Protein AF-A0AAW1LFM3-F1 (afdb_monomer_lite)

Foldseek 3Di:
DDDDDDDDDDDDDDDDDDDDDDPPPPPPVPCPDDDADALQQLVLLQFFPVSVVPDDPVNSVLQVVQWAFLADFDRDVPCPVVPPVVDQQAVCCQVPPDDDPDDNSVNLNSCQQPNDPVLVVLQVCLQVVVNDLVSVVVQWDPDWAADDQFPVLVVLVHDLFPDRTFTDGPDVSVFSSLVSLQVSCCVRVVVRPAHFDDGLQFWFKWFWFQFPRGSWTKTKTFTRRQAADDVPQHPDDPGSSNPPDPRHQDQSLQQGIWMWTDFGADPDPRHTRGTIGIITRRLPPPRSCLVRQDDPVCSSSNDGDRVSGHHTSWMWGWGQPDDPDGDTGIGTD

pLDDT: mean 85.78, std 19.84, range [28.72, 98.88]

Secondary structure (DSSP, 8-state):
-----------PPPP----------------PPPPPP-HHHHHHHTS-HHHHTTS-HHHHHHHHHTEEESS----S----HHHHGGG---HHHHH-SS--SS-HHHHHHHHHHS--HHHHHHHHHHHHTTS-THHHHHTB-S--EEPPP-TTTTTTT---SSSSEEB-BSSHHHHHHHHHHHHHHHHHGGGGT-----SSSSS-EEEEEEETTT--EEEEEESS-SPPPBTTTB-----GGGTT-----SGGGGG-EEEEEPPEEPSSSS-EEE--EEEEE---TTSHIIIIIS-GGGTTTTPPPHHHHEEEEEEEEEEE--SSS--EEEEE-

Structure (mmCIF, N/CA/C/O backbone):
data_AF-A0AAW1LFM3-F1
#
_entry.id   AF-A0AAW1LFM3-F1
#
loop_
_atom_site.group_PDB
_atom_site.id
_atom_site.type_symbol
_atom_site.label_atom_id
_atom_site.label_alt_id
_atom_site.label_comp_id
_atom_site.label_asym_id
_atom_site.label_entity_id
_atom_site.label_seq_id
_atom_site.pdbx_PDB_ins_code
_atom_site.Cartn_x
_atom_site.Cartn_y
_atom_site.Cartn_z
_atom_site.occupancy
_atom_site.B_iso_or_equiv
_atom_site.auth_seq_id
_atom_site.auth_comp_id
_atom_site.auth_asym_id
_atom_site.auth_atom_id
_atom_site.pdbx_PDB_model_num
ATOM 1 N N . MET A 1 1 ? -40.747 -109.350 -15.436 1.00 36.19 1 MET A N 1
ATOM 2 C CA . MET A 1 1 ? -39.644 -110.282 -15.111 1.00 36.19 1 MET A CA 1
ATOM 3 C C . MET A 1 1 ? -38.339 -109.503 -15.189 1.00 36.19 1 MET A C 1
ATOM 5 O O . MET A 1 1 ? -38.129 -108.899 -16.223 1.00 36.19 1 MET A O 1
ATOM 9 N N . ARG A 1 2 ? -37.552 -109.502 -14.098 1.00 30.31 2 ARG A N 1
ATOM 10 C CA . ARG A 1 2 ? -36.075 -109.387 -14.029 1.00 30.31 2 ARG A CA 1
ATOM 11 C C . ARG A 1 2 ? -35.372 -108.307 -14.891 1.00 30.31 2 ARG A C 1
ATOM 13 O O . ARG A 1 2 ? -35.392 -108.400 -16.104 1.00 30.31 2 ARG A O 1
ATOM 20 N N . THR A 1 3 ? -34.808 -107.262 -14.254 1.00 28.72 3 THR A N 1
ATOM 21 C CA . THR A 1 3 ? -33.341 -107.030 -14.037 1.00 28.72 3 THR A CA 1
ATOM 22 C C . THR A 1 3 ? -32.551 -106.791 -15.341 1.00 28.72 3 THR A C 1
ATOM 24 O O . THR A 1 3 ? -32.727 -107.549 -16.274 1.00 28.72 3 THR A O 1
ATOM 27 N N . ASN A 1 4 ? -31.588 -105.884 -15.510 1.00 31.38 4 ASN A N 1
ATOM 28 C CA . ASN A 1 4 ? -30.721 -105.156 -14.591 1.00 31.38 4 ASN A CA 1
ATOM 29 C C . ASN A 1 4 ? -29.798 -104.222 -15.419 1.00 31.38 4 ASN A C 1
ATOM 31 O O . ASN A 1 4 ? -29.463 -104.552 -16.549 1.00 31.38 4 ASN A O 1
ATOM 35 N N . PHE A 1 5 ? -29.312 -103.167 -14.760 1.00 30.30 5 PHE A N 1
ATOM 36 C CA . PHE A 1 5 ? -27.953 -102.599 -14.789 1.00 30.30 5 PHE A CA 1
ATOM 37 C C . PHE A 1 5 ? -27.303 -101.816 -15.964 1.00 30.30 5 PHE A C 1
ATOM 39 O O . PHE A 1 5 ? -27.130 -102.283 -17.080 1.00 30.30 5 PHE A O 1
ATOM 46 N N . MET A 1 6 ? -26.735 -100.689 -15.493 1.00 29.89 6 MET A N 1
ATOM 47 C CA . MET A 1 6 ? -25.484 -99.960 -15.804 1.00 29.89 6 MET A CA 1
ATOM 48 C C . MET A 1 6 ? -25.406 -98.935 -16.960 1.00 29.89 6 MET A C 1
ATOM 50 O O . MET A 1 6 ? -25.255 -99.249 -18.133 1.00 29.89 6 MET A O 1
ATOM 54 N N . HIS A 1 7 ? -25.414 -97.670 -16.510 1.00 29.91 7 HIS A N 1
ATOM 55 C CA . HIS A 1 7 ? -24.870 -96.412 -17.054 1.00 29.91 7 HIS A CA 1
ATOM 56 C C . HIS A 1 7 ? -23.380 -96.476 -17.496 1.00 29.91 7 HIS A C 1
ATOM 58 O O . HIS A 1 7 ? -22.686 -97.414 -17.113 1.00 29.91 7 HIS A O 1
ATOM 64 N N . PRO A 1 8 ? -22.785 -95.373 -18.008 1.00 43.88 8 PRO A N 1
ATOM 65 C CA . PRO A 1 8 ? -23.200 -94.509 -19.121 1.00 43.88 8 PRO A CA 1
ATOM 66 C C . PRO A 1 8 ? -21.996 -94.188 -20.048 1.00 43.88 8 PRO A C 1
ATOM 68 O O . PRO A 1 8 ? -20.843 -94.402 -19.686 1.00 43.88 8 PRO A O 1
ATOM 71 N N . LEU A 1 9 ? -22.231 -93.575 -21.210 1.00 30.31 9 LEU A N 1
ATOM 72 C CA . LEU A 1 9 ? -21.172 -92.897 -21.967 1.00 30.31 9 LEU A CA 1
ATOM 73 C C . LEU A 1 9 ? -21.667 -91.552 -22.504 1.00 30.31 9 LEU A C 1
ATOM 75 O O . LEU A 1 9 ? -22.832 -91.346 -22.827 1.00 30.31 9 LEU A O 1
ATOM 79 N N . THR A 1 10 ? -20.716 -90.637 -22.477 1.00 32.88 10 THR A N 1
ATOM 80 C CA . THR A 1 10 ? -20.748 -89.180 -22.516 1.00 32.88 10 THR A CA 1
ATOM 81 C C . THR A 1 10 ? -21.016 -88.584 -23.895 1.00 32.88 10 THR A C 1
ATOM 83 O O . THR A 1 10 ? -20.467 -89.069 -24.878 1.00 32.88 10 THR A O 1
ATOM 86 N N . SER A 1 11 ? -21.683 -87.427 -23.952 1.00 32.94 11 SER A N 1
ATOM 87 C CA . SER A 1 11 ? -21.315 -86.357 -24.892 1.00 32.94 11 SER A CA 1
ATOM 88 C C . SER A 1 11 ? -21.893 -85.014 -24.438 1.00 32.94 11 SER A C 1
ATOM 90 O O . SER A 1 11 ? -23.090 -84.884 -24.196 1.00 32.94 11 SER A O 1
ATOM 92 N N . SER A 1 12 ? -21.003 -84.035 -24.282 1.00 34.09 12 SER A N 1
ATOM 93 C CA . SER A 1 12 ? -21.262 -82.657 -23.861 1.00 34.09 12 SER A CA 1
ATOM 94 C C . SER A 1 12 ? -21.462 -81.777 -25.098 1.00 34.09 12 SER A C 1
ATOM 96 O O . SER A 1 12 ? -20.570 -81.685 -25.944 1.00 34.09 12 SER A O 1
ATOM 98 N N . LEU A 1 13 ? -22.628 -81.130 -25.203 1.00 38.50 13 LEU A N 1
ATOM 99 C CA . LEU A 1 13 ? -22.920 -80.116 -26.218 1.00 38.50 13 LEU A CA 1
ATOM 100 C C . LEU A 1 13 ? -22.548 -78.731 -25.665 1.00 38.50 13 LEU A C 1
ATOM 102 O O . LEU A 1 13 ? -23.086 -78.283 -24.654 1.00 38.50 13 LEU A O 1
ATOM 106 N N . LYS A 1 14 ? -21.606 -78.061 -26.334 1.00 32.38 14 LYS A N 1
ATOM 107 C CA . LYS A 1 14 ? -21.089 -76.733 -25.981 1.00 32.38 14 LYS A CA 1
ATOM 108 C C . LYS A 1 14 ? -22.102 -75.643 -26.346 1.00 32.38 14 LYS A C 1
ATOM 110 O O . LYS A 1 14 ? -22.473 -75.517 -27.508 1.00 32.38 14 LYS A O 1
ATOM 115 N N . PHE A 1 15 ? -22.481 -74.822 -25.369 1.00 35.09 15 PHE A N 1
ATOM 116 C CA . PHE A 1 15 ? -23.220 -73.575 -25.569 1.00 35.09 15 PHE A CA 1
ATOM 117 C C . PHE A 1 15 ? -22.203 -72.425 -25.634 1.00 35.09 15 PHE A C 1
ATOM 119 O O . PHE A 1 15 ? -21.450 -72.212 -24.684 1.00 35.09 15 PHE A O 1
ATOM 126 N N . ALA A 1 16 ? -22.117 -71.728 -26.767 1.00 34.84 16 ALA A N 1
ATOM 127 C CA . ALA A 1 16 ? -21.228 -70.581 -26.934 1.00 34.84 16 ALA A CA 1
ATOM 128 C C . ALA A 1 16 ? -21.907 -69.322 -26.374 1.00 34.84 16 ALA A C 1
ATOM 130 O O . ALA A 1 16 ? -22.895 -68.845 -26.926 1.00 34.84 16 ALA A O 1
ATOM 131 N N . LEU A 1 17 ? -21.377 -68.798 -25.267 1.00 36.62 17 LEU A N 1
ATOM 132 C CA . LEU A 1 17 ? -21.773 -67.516 -24.692 1.00 36.62 17 LEU A CA 1
ATOM 133 C C . LEU A 1 17 ? -20.814 -66.439 -25.223 1.00 36.62 17 LEU A C 1
ATOM 135 O O . LEU A 1 17 ? -19.618 -66.473 -24.934 1.00 36.62 17 LEU A O 1
ATOM 139 N N . PHE A 1 18 ? -21.322 -65.500 -26.019 1.00 34.16 18 PHE A N 1
ATOM 140 C CA . PHE A 1 18 ? -20.554 -64.342 -26.472 1.00 34.16 18 PHE A CA 1
ATOM 141 C C . PHE A 1 18 ? -20.411 -63.341 -25.315 1.00 34.16 18 PHE A C 1
ATOM 143 O O . PHE A 1 18 ? -21.335 -62.593 -25.011 1.00 34.16 18 PHE A O 1
ATOM 150 N N . LEU A 1 19 ? -19.248 -63.342 -24.659 1.00 35.91 19 LEU A N 1
ATOM 151 C CA . LEU A 1 19 ? -18.828 -62.306 -23.714 1.00 35.91 19 LEU A CA 1
ATOM 152 C C . LEU A 1 19 ? -18.170 -61.163 -24.494 1.00 35.91 19 LEU A C 1
ATOM 154 O O . LEU A 1 19 ? -17.009 -61.242 -24.891 1.00 35.91 19 LEU A O 1
ATOM 158 N N . SER A 1 20 ? -18.925 -60.095 -24.726 1.00 34.59 20 SER A N 1
ATOM 159 C CA . SER A 1 20 ? -18.396 -58.811 -25.177 1.00 34.59 20 SER A CA 1
ATOM 160 C C . SER A 1 20 ? -17.632 -58.146 -24.027 1.00 34.59 20 SER A C 1
ATOM 162 O O . SER A 1 20 ? -18.238 -57.605 -23.104 1.00 34.59 20 SER A O 1
ATOM 164 N N . PHE A 1 21 ? -16.301 -58.200 -24.072 1.00 34.59 21 PHE A N 1
ATOM 165 C CA . PHE A 1 21 ? -15.435 -57.426 -23.184 1.00 34.59 21 PHE A CA 1
ATOM 166 C C . PHE A 1 21 ? -15.310 -55.997 -23.719 1.00 34.59 21 PHE A C 1
ATOM 168 O O . PHE A 1 21 ? -14.549 -55.729 -24.648 1.00 34.59 21 PHE A O 1
ATOM 175 N N . SER A 1 22 ? -16.057 -55.070 -23.125 1.00 37.16 22 SER A N 1
ATOM 176 C CA . SER A 1 22 ? -15.786 -53.642 -23.271 1.00 37.16 22 SER A CA 1
ATOM 177 C C . SER A 1 22 ? -14.499 -53.321 -22.515 1.00 37.16 22 SER A C 1
ATOM 179 O O . SER A 1 22 ? -14.476 -53.335 -21.286 1.00 37.16 22 SER A O 1
ATOM 181 N N . PHE A 1 23 ? -13.419 -53.031 -23.239 1.00 35.84 23 PHE A N 1
ATOM 182 C CA . PHE A 1 23 ? -12.233 -52.410 -22.659 1.00 35.84 23 PHE A CA 1
ATOM 183 C C . PHE A 1 23 ? -12.581 -50.968 -22.281 1.00 35.84 23 PHE A C 1
ATOM 185 O O . PHE A 1 23 ? -12.404 -50.042 -23.068 1.00 35.84 23 PHE A O 1
ATOM 192 N N . THR A 1 24 ? -13.091 -50.756 -21.069 1.00 38.12 24 THR A N 1
ATOM 193 C CA . THR A 1 24 ? -13.049 -49.431 -20.456 1.00 38.12 24 THR A CA 1
ATOM 194 C C . THR A 1 24 ? -11.599 -49.157 -20.098 1.00 38.12 24 THR A C 1
ATOM 196 O O . THR A 1 24 ? -11.101 -49.607 -19.066 1.00 38.12 24 THR A O 1
ATOM 199 N N . THR A 1 25 ? -10.896 -48.438 -20.967 1.00 38.22 25 THR A N 1
ATOM 200 C CA . THR A 1 25 ? -9.666 -47.750 -20.593 1.00 38.22 25 THR A CA 1
ATOM 201 C C . THR A 1 25 ? -10.026 -46.756 -19.496 1.00 38.22 25 THR A C 1
ATOM 203 O O . THR A 1 25 ? -10.488 -45.649 -19.774 1.00 38.22 25 THR A O 1
ATOM 206 N N . THR A 1 26 ? -9.850 -47.146 -18.236 1.00 40.38 26 THR A N 1
ATOM 207 C CA . THR A 1 26 ? -9.757 -46.202 -17.128 1.00 40.38 26 THR A CA 1
ATOM 208 C C . THR A 1 26 ? -8.494 -45.388 -17.362 1.00 40.38 26 THR A C 1
ATOM 210 O O . THR A 1 26 ? -7.409 -45.739 -16.900 1.00 40.38 26 THR A O 1
ATOM 213 N N . SER A 1 27 ? -8.620 -44.315 -18.141 1.00 41.28 27 SER A N 1
ATOM 214 C CA . SER A 1 27 ? -7.667 -43.223 -18.092 1.00 41.28 27 SER A CA 1
ATOM 215 C C . SER A 1 27 ? -7.800 -42.642 -16.694 1.00 41.28 27 SER A C 1
ATOM 217 O O . SER A 1 27 ? -8.661 -41.803 -16.440 1.00 41.28 27 SER A O 1
ATOM 219 N N . ALA A 1 28 ? -6.977 -43.129 -15.766 1.00 45.84 28 ALA A N 1
ATOM 220 C CA . ALA A 1 28 ? -6.631 -42.368 -14.585 1.00 45.84 28 ALA A CA 1
ATOM 221 C C . ALA A 1 28 ? -5.966 -41.094 -15.110 1.00 45.84 28 ALA A C 1
ATOM 223 O O . ALA A 1 28 ? -4.757 -41.058 -15.343 1.00 45.84 28 ALA A O 1
ATOM 224 N N . ALA A 1 29 ? -6.782 -40.078 -15.401 1.00 49.31 29 ALA A N 1
ATOM 225 C CA . ALA A 1 29 ? -6.301 -38.735 -15.607 1.00 49.31 29 ALA A CA 1
ATOM 226 C C . ALA A 1 29 ? -5.549 -38.411 -14.323 1.00 49.31 29 ALA A C 1
ATOM 228 O O . AL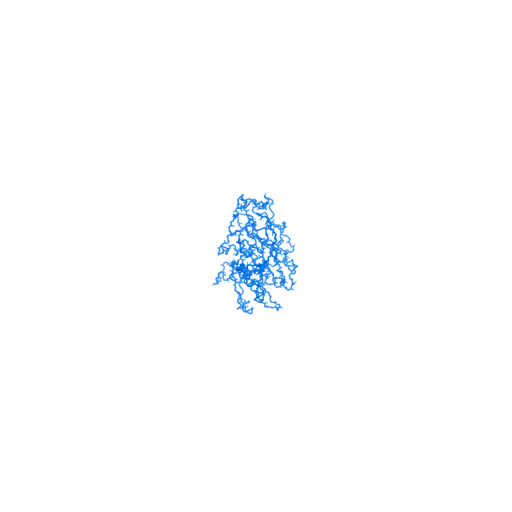A A 1 29 ? -6.144 -38.234 -13.262 1.00 49.31 29 ALA A O 1
ATOM 229 N N . ARG A 1 30 ? -4.218 -38.449 -14.394 1.00 46.78 30 ARG A N 1
ATOM 230 C CA . ARG A 1 30 ? -3.376 -37.866 -13.363 1.00 46.78 30 ARG A CA 1
ATOM 231 C C . ARG A 1 30 ? -3.810 -36.409 -13.322 1.00 46.78 30 ARG A C 1
ATOM 233 O O . ARG A 1 30 ? -3.464 -35.652 -14.225 1.00 46.78 30 ARG A O 1
ATOM 240 N N . HIS A 1 31 ? -4.648 -36.056 -12.350 1.00 56.97 31 HIS A N 1
ATOM 241 C CA . HIS A 1 31 ? -4.975 -34.675 -12.051 1.00 56.97 31 HIS A CA 1
ATOM 242 C C . HIS A 1 31 ? -3.659 -34.026 -11.637 1.00 56.97 31 HIS A C 1
ATOM 244 O O . HIS A 1 31 ? -3.248 -34.113 -10.483 1.00 56.97 31 HIS A O 1
ATOM 250 N N . LEU A 1 32 ? -2.937 -33.473 -12.612 1.00 60.31 32 LEU A N 1
ATOM 251 C CA . LEU A 1 32 ? -1.828 -32.589 -12.317 1.00 60.31 32 LEU A CA 1
ATOM 252 C C . LEU A 1 32 ? -2.425 -31.444 -11.491 1.00 60.31 32 LEU A C 1
ATOM 254 O O . LEU A 1 32 ? -3.451 -30.894 -11.907 1.00 60.31 32 LEU A O 1
ATOM 258 N N . PRO A 1 33 ? -1.852 -31.133 -10.318 1.00 73.06 33 PRO A N 1
ATOM 259 C CA . PRO A 1 33 ? -2.348 -30.035 -9.507 1.00 73.06 33 PRO A CA 1
ATOM 260 C C . PRO A 1 33 ? -2.333 -28.765 -10.360 1.00 73.06 33 PRO A C 1
ATOM 262 O O . PRO A 1 33 ? -1.380 -28.531 -11.111 1.00 73.06 33 PRO A O 1
ATOM 265 N N . LEU A 1 34 ? -3.413 -27.978 -10.295 1.00 79.25 34 LEU A N 1
ATOM 266 C CA . LEU A 1 34 ? -3.417 -26.679 -10.957 1.00 79.25 34 LEU A CA 1
ATOM 267 C C . LEU A 1 34 ? -2.248 -25.851 -10.402 1.00 79.25 34 LEU A C 1
ATOM 269 O O . LEU A 1 34 ? -2.037 -25.862 -9.187 1.00 79.25 34 LEU A O 1
ATOM 273 N N . PRO A 1 35 ? -1.486 -25.154 -11.262 1.00 87.38 35 PRO A N 1
ATOM 274 C CA . PRO A 1 35 ? -0.441 -24.257 -10.797 1.00 87.38 35 PRO A CA 1
ATOM 275 C C . PRO A 1 35 ? -1.044 -23.203 -9.861 1.00 87.38 35 PRO A C 1
ATOM 277 O O . PRO A 1 35 ? -2.021 -22.546 -10.225 1.00 87.38 35 PRO A O 1
ATOM 280 N N . LYS A 1 36 ? -0.478 -23.080 -8.659 1.00 93.62 36 LYS A N 1
ATOM 281 C CA . LYS A 1 36 ? -0.885 -22.099 -7.650 1.00 93.62 36 LYS A CA 1
ATOM 282 C C . LYS A 1 36 ? -0.070 -20.824 -7.849 1.00 93.62 36 LYS A C 1
ATOM 284 O O . LYS A 1 36 ? 1.149 -20.918 -7.982 1.00 93.62 36 LYS A O 1
ATOM 289 N N . ALA A 1 37 ? -0.721 -19.664 -7.869 1.00 96.56 37 ALA A N 1
ATOM 290 C CA . ALA A 1 37 ? -0.010 -18.390 -7.902 1.00 96.56 37 ALA A CA 1
ATOM 291 C C . ALA A 1 37 ? 0.731 -18.122 -6.587 1.00 96.56 37 ALA A C 1
ATOM 293 O O . ALA A 1 37 ? 0.295 -18.528 -5.509 1.00 96.56 37 ALA A O 1
ATOM 294 N N . THR A 1 38 ? 1.821 -17.372 -6.685 1.00 96.31 38 THR A N 1
ATOM 295 C CA . THR A 1 38 ? 2.540 -16.788 -5.551 1.00 96.31 38 THR A CA 1
ATOM 296 C C . THR A 1 38 ? 2.598 -15.266 -5.676 1.00 96.31 38 THR A C 1
ATOM 298 O O . THR A 1 38 ? 2.386 -14.695 -6.750 1.00 96.31 38 THR A O 1
ATOM 301 N N . THR A 1 39 ? 2.931 -14.579 -4.585 1.00 96.25 39 THR A N 1
ATOM 302 C CA . THR A 1 39 ? 3.249 -13.143 -4.620 1.00 96.25 39 THR A CA 1
ATOM 303 C C . THR A 1 39 ? 4.458 -12.853 -5.513 1.00 96.25 39 THR A C 1
ATOM 305 O O . THR A 1 39 ? 4.485 -11.828 -6.188 1.00 96.25 39 THR A O 1
ATOM 308 N N . VAL A 1 40 ? 5.422 -13.776 -5.613 1.00 95.56 40 VAL A N 1
ATOM 309 C CA . VAL A 1 40 ? 6.568 -13.666 -6.533 1.00 95.56 40 VAL A CA 1
ATOM 310 C C . VAL A 1 40 ? 6.114 -13.670 -7.995 1.00 95.56 40 VAL A C 1
ATOM 312 O O . VAL A 1 40 ? 6.629 -12.877 -8.789 1.00 95.56 40 VAL A O 1
ATOM 315 N N . ASP A 1 41 ? 5.122 -14.491 -8.357 1.00 96.44 41 ASP A N 1
ATOM 316 C CA . ASP A 1 41 ? 4.524 -14.474 -9.700 1.00 96.44 41 ASP A CA 1
ATOM 317 C C . ASP A 1 41 ? 3.840 -13.130 -9.978 1.00 96.44 41 ASP A C 1
ATOM 319 O O . ASP A 1 41 ? 4.059 -12.533 -11.033 1.00 96.44 41 ASP A O 1
ATOM 323 N N . LEU A 1 42 ? 3.063 -12.614 -9.017 1.00 97.19 42 LEU A N 1
ATOM 324 C CA . LEU A 1 42 ? 2.412 -11.302 -9.114 1.00 97.19 42 LEU A CA 1
ATOM 325 C C . LEU A 1 42 ? 3.436 -10.173 -9.326 1.00 97.19 42 LEU A C 1
ATOM 327 O O . LEU A 1 42 ? 3.287 -9.363 -10.243 1.00 97.19 42 LEU A O 1
ATOM 331 N N . LEU A 1 43 ? 4.507 -10.141 -8.531 1.00 96.25 43 LEU A N 1
ATOM 332 C CA . LEU A 1 43 ? 5.569 -9.140 -8.657 1.00 96.25 43 LEU A CA 1
ATOM 333 C C . LEU A 1 43 ? 6.349 -9.283 -9.972 1.00 96.25 43 LEU A C 1
ATOM 335 O O . LEU A 1 43 ? 6.680 -8.283 -10.611 1.00 96.25 43 LEU A O 1
ATOM 339 N N . SER A 1 44 ? 6.596 -10.515 -10.420 1.00 94.69 44 SER A N 1
ATOM 340 C CA . SER A 1 44 ? 7.265 -10.804 -11.696 1.00 94.69 44 SER A CA 1
ATOM 341 C C . SER A 1 44 ? 6.412 -10.419 -12.909 1.00 94.69 44 SER A C 1
ATOM 343 O O . SER A 1 44 ? 6.955 -10.022 -13.943 1.00 94.69 44 SER A O 1
ATOM 345 N N . LEU A 1 45 ? 5.082 -10.487 -12.790 1.00 94.88 45 LEU A N 1
ATOM 346 C CA . LEU A 1 45 ? 4.124 -10.057 -13.814 1.00 94.88 45 LEU A CA 1
ATOM 347 C C . LEU A 1 45 ? 4.110 -8.528 -14.002 1.00 94.88 45 LEU A C 1
ATOM 349 O O . LEU A 1 45 ? 3.782 -8.035 -15.088 1.00 94.88 45 LEU A O 1
ATOM 353 N N . LEU A 1 46 ? 4.458 -7.794 -12.943 1.00 94.44 46 LEU A N 1
ATOM 354 C CA . LEU A 1 46 ? 4.571 -6.332 -12.887 1.00 94.44 46 LEU A CA 1
ATOM 355 C C . LEU A 1 46 ? 6.027 -5.843 -13.021 1.00 94.44 46 LEU A C 1
ATOM 357 O O . LEU A 1 46 ? 6.321 -4.658 -12.839 1.00 94.44 46 LEU A O 1
ATOM 361 N N . GLY A 1 47 ? 6.950 -6.763 -13.294 1.00 89.69 47 GLY A N 1
ATOM 362 C CA . GLY A 1 47 ? 8.371 -6.506 -13.484 1.00 89.69 47 GLY A CA 1
ATOM 363 C C . GLY A 1 47 ? 8.794 -6.531 -14.957 1.00 89.69 47 GLY A C 1
ATOM 364 O O . GLY A 1 47 ? 7.958 -6.423 -15.858 1.00 89.69 47 GLY A O 1
ATOM 365 N N . PRO A 1 48 ? 10.104 -6.674 -15.212 1.00 84.88 48 PRO A N 1
ATOM 366 C CA . PRO A 1 48 ? 10.641 -6.779 -16.563 1.00 84.88 48 PRO A CA 1
ATOM 367 C C . PRO A 1 48 ? 10.177 -8.059 -17.284 1.00 84.88 48 PRO A C 1
ATOM 369 O O . PRO A 1 48 ? 9.825 -9.071 -16.667 1.00 84.88 48 PRO A O 1
ATOM 372 N N . THR A 1 49 ? 10.178 -8.018 -18.618 1.00 81.75 49 THR A N 1
ATOM 373 C CA . THR A 1 49 ? 9.588 -9.061 -19.478 1.00 81.75 49 THR A CA 1
ATOM 374 C C . THR A 1 49 ? 10.260 -10.429 -19.354 1.00 81.75 49 THR A C 1
ATOM 376 O O . THR A 1 49 ? 9.586 -11.456 -19.473 1.00 81.75 49 THR A O 1
ATOM 379 N N . ASP A 1 50 ? 11.562 -10.470 -19.072 1.00 81.06 50 ASP A N 1
ATOM 380 C CA . ASP A 1 50 ? 12.324 -11.704 -18.860 1.00 81.06 50 ASP A CA 1
ATOM 381 C C . ASP A 1 50 ? 11.806 -12.497 -17.648 1.00 81.06 50 ASP A C 1
ATOM 383 O O . ASP A 1 50 ? 11.718 -13.725 -17.703 1.00 81.06 50 ASP A O 1
ATOM 387 N N . ARG A 1 51 ? 11.382 -11.812 -16.581 1.00 80.75 51 ARG A N 1
ATOM 388 C CA . ARG A 1 51 ? 10.777 -12.442 -15.399 1.00 80.75 51 ARG A CA 1
ATOM 389 C C . ARG A 1 51 ? 9.351 -12.897 -15.662 1.00 80.75 51 ARG A C 1
ATOM 391 O O . ARG A 1 51 ? 9.012 -14.026 -15.320 1.00 80.75 51 ARG A O 1
ATOM 398 N N . THR A 1 52 ? 8.543 -12.078 -16.336 1.00 81.94 52 THR A N 1
ATOM 399 C CA . THR A 1 52 ? 7.171 -12.460 -16.710 1.00 81.94 52 THR A CA 1
ATOM 400 C C . THR A 1 52 ? 7.142 -13.741 -17.553 1.00 81.94 52 THR A C 1
ATOM 402 O O . THR A 1 52 ? 6.253 -14.570 -17.380 1.00 81.94 52 THR A O 1
ATOM 405 N N . SER A 1 53 ? 8.134 -13.946 -18.429 1.00 82.81 53 SER A N 1
ATOM 406 C CA . SER A 1 53 ? 8.220 -15.137 -19.290 1.00 82.81 53 SER A CA 1
ATOM 407 C C . SER A 1 53 ? 8.381 -16.470 -18.541 1.00 82.81 53 SER A C 1
ATOM 409 O O . SER A 1 53 ? 8.172 -17.528 -19.133 1.00 82.81 53 SER A O 1
ATOM 411 N N . LYS A 1 54 ? 8.738 -16.431 -17.248 1.00 88.94 54 LYS A N 1
ATOM 412 C CA . LYS A 1 54 ? 8.946 -17.616 -16.400 1.00 88.94 54 LYS A CA 1
ATOM 413 C C . LYS A 1 54 ? 7.677 -18.085 -15.679 1.00 88.94 54 LYS A C 1
ATOM 415 O O . LYS A 1 54 ? 7.683 -19.175 -15.115 1.00 88.94 54 LYS A O 1
ATOM 420 N N . ILE A 1 55 ? 6.612 -17.283 -15.695 1.00 93.12 55 ILE A N 1
ATOM 421 C CA . ILE A 1 55 ? 5.342 -17.582 -15.023 1.00 93.12 55 ILE A CA 1
ATOM 422 C C . ILE A 1 55 ? 4.521 -18.539 -15.901 1.00 93.12 55 ILE A C 1
ATOM 424 O O . ILE A 1 55 ? 4.480 -18.376 -17.123 1.00 93.12 55 ILE A O 1
ATOM 428 N N . ASP A 1 56 ? 3.822 -19.513 -15.300 1.00 94.81 56 ASP A N 1
ATOM 429 C CA . ASP A 1 56 ? 2.868 -20.351 -16.046 1.00 94.81 56 ASP A CA 1
ATOM 430 C C . ASP A 1 56 ? 1.843 -19.449 -16.777 1.00 94.81 56 ASP A C 1
ATOM 432 O O . ASP A 1 56 ? 1.213 -18.595 -16.145 1.00 94.81 56 ASP A O 1
ATOM 436 N N . PRO A 1 57 ? 1.629 -19.608 -18.099 1.00 94.31 57 PRO A N 1
ATOM 437 C CA . PRO A 1 57 ? 0.762 -18.711 -18.866 1.00 94.31 57 PRO A CA 1
ATOM 438 C C . PRO A 1 57 ? -0.699 -18.647 -18.397 1.00 94.31 57 PRO A C 1
ATOM 440 O O . PRO A 1 57 ? -1.392 -17.672 -18.701 1.00 94.31 57 PRO A O 1
ATOM 443 N N . ARG A 1 58 ? -1.202 -19.679 -17.706 1.00 94.50 58 ARG A N 1
ATOM 444 C CA . ARG A 1 58 ? -2.542 -19.662 -17.100 1.00 94.50 58 ARG A CA 1
ATOM 445 C C . ARG A 1 58 ? -2.532 -18.826 -15.830 1.00 94.50 58 ARG A C 1
ATOM 447 O O . ARG A 1 58 ? -3.366 -17.939 -15.714 1.00 94.50 58 ARG A O 1
ATOM 454 N N . VAL A 1 59 ? -1.536 -19.020 -14.963 1.00 96.94 59 VAL A N 1
ATOM 455 C CA . VAL A 1 59 ? -1.339 -18.191 -13.760 1.00 96.94 59 VAL A CA 1
ATOM 456 C C . VAL A 1 59 ? -1.184 -16.720 -14.136 1.00 96.94 59 VAL A C 1
ATOM 458 O O . VAL A 1 59 ? -1.884 -15.874 -13.591 1.00 96.94 59 VAL A O 1
ATOM 461 N N . ALA A 1 60 ? -0.342 -16.408 -15.123 1.00 96.31 60 ALA A N 1
ATOM 462 C CA . ALA A 1 60 ? -0.132 -15.038 -15.586 1.00 96.31 60 ALA A CA 1
ATOM 463 C C . ALA A 1 60 ? -1.427 -14.386 -16.103 1.00 96.31 60 ALA A C 1
ATOM 465 O O . ALA A 1 60 ? -1.688 -13.219 -15.817 1.00 96.31 60 ALA A O 1
ATOM 466 N N . ARG A 1 61 ? -2.248 -15.134 -16.853 1.00 96.19 61 ARG A N 1
ATOM 467 C CA . ARG A 1 61 ? -3.536 -14.655 -17.378 1.00 96.19 61 ARG A CA 1
ATOM 468 C C . ARG A 1 61 ? -4.552 -14.421 -16.267 1.00 96.19 61 ARG A C 1
ATOM 470 O O . ARG A 1 61 ? -5.217 -13.387 -16.268 1.00 96.19 61 ARG A O 1
ATOM 477 N N . ASP A 1 62 ? -4.663 -15.366 -15.344 1.00 97.56 62 ASP A N 1
ATOM 478 C CA . ASP A 1 62 ? -5.607 -15.282 -14.237 1.00 97.56 62 ASP A CA 1
ATOM 479 C C . ASP A 1 62 ? -5.222 -14.133 -13.298 1.00 97.56 62 ASP A C 1
ATOM 481 O O . ASP A 1 62 ? -6.089 -13.342 -12.928 1.00 97.56 62 ASP A O 1
ATOM 485 N N . LEU A 1 63 ? -3.926 -13.970 -12.995 1.00 98.06 63 LEU A N 1
ATOM 486 C CA . LEU A 1 63 ? -3.422 -12.845 -12.202 1.00 98.06 63 LEU A CA 1
ATOM 487 C C . LEU A 1 63 ? -3.747 -11.526 -12.891 1.00 98.06 63 LEU A C 1
ATOM 489 O O . LEU A 1 63 ? -4.308 -10.637 -12.263 1.00 98.06 63 LEU A O 1
ATOM 493 N N . TRP A 1 64 ? -3.474 -11.422 -14.195 1.00 97.00 64 TRP A N 1
ATOM 494 C CA . TRP A 1 64 ? -3.780 -10.223 -14.974 1.00 97.00 64 TRP A CA 1
ATOM 495 C C . TRP A 1 64 ? -5.267 -9.855 -14.942 1.00 97.00 64 TRP A C 1
ATOM 497 O O . TRP A 1 64 ? -5.608 -8.677 -14.903 1.00 97.00 64 TRP A O 1
ATOM 507 N N . SER A 1 65 ? -6.160 -10.850 -14.908 1.00 97.62 65 SER A N 1
ATOM 508 C CA . SER A 1 65 ? -7.609 -10.623 -14.807 1.00 97.62 65 SER A CA 1
ATOM 509 C C . SER A 1 65 ? -8.059 -10.027 -13.466 1.00 97.62 65 SER A C 1
ATOM 511 O O . SER A 1 65 ? -9.175 -9.516 -13.379 1.00 97.62 65 SER A O 1
ATOM 513 N N . CYS A 1 66 ? -7.200 -10.087 -12.445 1.00 98.50 66 CYS A N 1
ATOM 514 C CA . CYS A 1 66 ? -7.416 -9.518 -11.117 1.00 98.50 66 CYS A CA 1
ATOM 515 C C . CYS A 1 66 ? -6.733 -8.148 -10.930 1.00 98.50 66 CYS A C 1
ATOM 517 O O . CYS A 1 66 ? -6.765 -7.605 -9.830 1.00 98.50 66 CYS A O 1
ATOM 519 N N . LEU A 1 67 ? -6.098 -7.576 -11.960 1.00 98.44 67 LEU A N 1
ATOM 520 C CA . LEU A 1 67 ? -5.400 -6.291 -11.852 1.00 98.44 67 LEU A CA 1
ATOM 521 C C . LEU A 1 67 ? -6.264 -5.136 -12.359 1.00 98.44 67 LEU A C 1
ATOM 523 O O . LEU A 1 67 ? -6.683 -5.109 -13.517 1.00 98.44 67 LEU A O 1
ATOM 527 N N . LYS A 1 68 ? -6.481 -4.143 -11.496 1.00 98.50 68 LYS A N 1
ATOM 528 C CA . LYS A 1 68 ? -7.238 -2.919 -11.784 1.00 98.50 68 LYS A CA 1
ATOM 529 C C . LYS A 1 68 ? -6.326 -1.703 -11.632 1.00 98.50 68 LYS A C 1
ATOM 531 O O . LYS A 1 68 ? -6.102 -1.203 -10.536 1.00 98.50 68 LYS A O 1
ATOM 536 N N . PHE A 1 69 ? -5.738 -1.260 -12.736 1.00 98.12 69 PHE A N 1
ATOM 537 C CA . PHE A 1 69 ? -4.729 -0.201 -12.731 1.00 98.12 69 PHE A CA 1
ATOM 538 C C . PHE A 1 69 ? -5.338 1.182 -12.469 1.00 98.12 69 PHE A C 1
ATOM 540 O O . PHE A 1 69 ? -6.213 1.616 -13.212 1.00 98.12 69 PHE A O 1
ATOM 547 N N . LEU A 1 70 ? -4.828 1.886 -11.451 1.00 98.06 70 LEU A N 1
ATOM 548 C CA . LEU A 1 70 ? -5.171 3.292 -11.175 1.00 98.06 70 LEU A CA 1
ATOM 549 C C . LEU A 1 70 ? -4.353 4.256 -12.047 1.00 98.06 70 LEU A C 1
ATOM 551 O O . LEU A 1 70 ? -4.765 5.383 -12.319 1.00 98.06 70 LEU A O 1
ATOM 555 N N . VAL A 1 71 ? -3.187 3.800 -12.502 1.00 96.12 71 VAL A N 1
ATOM 556 C CA . VAL A 1 71 ? -2.345 4.464 -13.498 1.00 96.12 71 VAL A CA 1
ATOM 557 C C . VAL A 1 71 ? -2.084 3.470 -14.627 1.00 96.12 71 VAL A C 1
ATOM 559 O O . VAL A 1 71 ? -1.702 2.337 -14.325 1.00 96.12 71 VAL A O 1
ATOM 562 N N . PRO A 1 72 ? -2.251 3.849 -15.911 1.00 93.25 72 PRO A N 1
ATOM 563 C CA . PRO A 1 72 ? -2.037 2.931 -17.023 1.00 93.25 72 PRO A CA 1
ATOM 564 C C . PRO A 1 72 ? -0.668 2.257 -16.942 1.00 93.25 72 PRO A C 1
ATOM 566 O O . PRO A 1 72 ? 0.352 2.918 -16.775 1.00 93.25 72 PRO A O 1
ATOM 569 N N . PHE A 1 73 ? -0.629 0.936 -17.076 1.00 88.62 73 PHE A N 1
ATOM 570 C CA . PHE A 1 73 ? 0.623 0.192 -17.044 1.00 88.62 73 PHE A CA 1
ATOM 571 C C . PHE A 1 73 ? 1.049 -0.168 -18.462 1.00 88.62 73 PHE A C 1
ATOM 573 O O . PHE A 1 73 ? 0.375 -0.942 -19.144 1.00 88.62 73 PHE A O 1
ATOM 580 N N . ASN A 1 74 ? 2.171 0.402 -18.908 1.00 73.69 74 ASN A N 1
ATOM 581 C CA . ASN A 1 74 ? 2.746 0.090 -20.207 1.00 73.69 74 ASN A CA 1
ATOM 582 C C . ASN A 1 74 ? 4.048 -0.708 -20.052 1.00 73.69 74 ASN A C 1
ATOM 584 O O . ASN A 1 74 ? 5.012 -0.235 -19.455 1.00 73.69 74 ASN A O 1
ATOM 588 N N . ARG A 1 75 ? 4.061 -1.927 -20.603 1.00 64.81 75 ARG A N 1
ATOM 589 C CA . ARG A 1 75 ? 5.214 -2.843 -20.574 1.00 64.81 75 ARG A CA 1
ATOM 590 C C . ARG A 1 75 ? 6.238 -2.556 -21.666 1.00 64.81 75 ARG A C 1
ATOM 592 O O . ARG A 1 75 ? 7.363 -3.042 -21.565 1.00 64.81 75 ARG A O 1
ATOM 599 N N . THR A 1 76 ? 5.854 -1.859 -22.739 1.00 54.31 76 THR A N 1
ATOM 600 C CA . THR A 1 76 ? 6.777 -1.609 -23.845 1.00 54.31 76 THR A CA 1
ATOM 601 C C . THR A 1 76 ? 7.813 -0.583 -23.416 1.00 54.31 76 THR A C 1
ATOM 603 O O . THR A 1 76 ? 7.501 0.532 -23.005 1.00 54.31 76 THR A O 1
ATOM 606 N N . SER A 1 77 ? 9.064 -1.013 -23.510 1.00 48.38 77 SER A N 1
ATOM 607 C CA . SER A 1 77 ? 10.308 -0.322 -23.197 1.00 48.38 77 SER A CA 1
ATOM 608 C C . SER A 1 77 ? 10.599 0.892 -24.092 1.00 48.38 77 SER A C 1
ATOM 610 O O . SER A 1 77 ? 11.751 1.124 -24.446 1.00 48.38 77 SER A O 1
ATOM 612 N N . ASP A 1 78 ? 9.591 1.685 -24.458 1.00 45.50 78 ASP A N 1
ATOM 613 C CA . ASP A 1 78 ? 9.805 2.949 -25.179 1.00 45.50 78 ASP A CA 1
ATOM 614 C C . ASP A 1 78 ? 10.365 4.047 -24.252 1.00 45.50 78 ASP A C 1
ATOM 616 O O . ASP A 1 78 ? 10.714 5.142 -24.688 1.00 45.50 78 ASP A O 1
ATOM 620 N N . PHE A 1 79 ? 10.526 3.742 -22.964 1.00 52.75 79 PHE A N 1
ATOM 621 C CA . PHE A 1 79 ? 11.173 4.598 -21.979 1.00 52.75 79 PHE A CA 1
ATOM 622 C C . PHE A 1 79 ? 12.680 4.314 -21.923 1.00 52.75 79 PHE A C 1
ATOM 624 O O . PHE A 1 79 ? 13.204 3.836 -20.919 1.00 52.75 79 PHE A O 1
ATOM 631 N N . SER A 1 80 ? 13.412 4.596 -23.004 1.00 46.69 80 SER A N 1
ATOM 632 C CA . SER A 1 80 ? 14.873 4.689 -22.920 1.00 46.69 80 SER A CA 1
ATOM 633 C C . SER A 1 80 ? 15.227 5.804 -21.926 1.00 46.69 80 SER A C 1
ATOM 635 O O . SER A 1 80 ? 14.994 6.985 -22.208 1.00 46.69 80 SER A O 1
ATOM 637 N N . GLY A 1 81 ? 15.768 5.432 -20.761 1.00 45.97 81 GLY A N 1
ATOM 638 C CA . GLY A 1 81 ? 16.010 6.312 -19.608 1.00 45.97 81 GLY A CA 1
ATOM 639 C C . GLY A 1 81 ? 16.853 7.564 -19.886 1.00 45.97 81 GLY A C 1
ATOM 640 O O . GLY A 1 81 ? 16.826 8.502 -19.099 1.00 45.97 81 GLY A O 1
ATOM 641 N N . ALA A 1 82 ? 17.535 7.649 -21.030 1.00 43.97 82 ALA A N 1
ATOM 642 C CA . ALA A 1 82 ? 18.302 8.828 -21.428 1.00 43.97 82 ALA A CA 1
ATOM 643 C C . ALA A 1 82 ? 17.439 10.052 -21.819 1.00 43.97 82 ALA A C 1
ATOM 645 O O . ALA A 1 82 ? 17.939 11.174 -21.788 1.00 43.97 82 ALA A O 1
ATOM 646 N N . GLY A 1 83 ? 16.164 9.864 -22.194 1.00 40.88 83 GLY A N 1
ATOM 647 C CA . GLY A 1 83 ? 15.294 10.944 -22.691 1.00 40.88 83 GLY A CA 1
ATOM 648 C C . GLY A 1 83 ? 14.317 11.547 -21.670 1.00 40.88 83 GLY A C 1
ATOM 649 O O . GLY A 1 83 ? 13.936 12.707 -21.815 1.00 40.88 83 GLY A O 1
ATOM 650 N N . LEU A 1 84 ? 13.920 10.793 -20.635 1.00 46.47 84 LEU A N 1
ATOM 651 C CA . LEU A 1 84 ? 12.885 11.217 -19.673 1.00 46.47 84 LEU A CA 1
ATOM 652 C C . LEU A 1 84 ? 13.406 12.040 -18.490 1.00 46.47 84 LEU A C 1
ATOM 654 O O . LEU A 1 84 ? 12.638 12.774 -17.877 1.00 46.47 84 LEU A O 1
ATOM 658 N N . VAL A 1 85 ? 14.710 11.999 -18.205 1.00 46.81 85 VAL A N 1
ATOM 659 C CA . VAL A 1 85 ? 15.306 12.786 -17.108 1.00 46.81 85 VAL A CA 1
ATOM 660 C C . VAL A 1 85 ? 15.195 14.302 -17.361 1.00 46.81 85 VAL A C 1
ATOM 662 O O . VAL A 1 85 ? 15.219 15.086 -16.421 1.00 46.81 85 VAL A O 1
ATOM 665 N N . ASN A 1 86 ? 14.986 14.731 -18.613 1.00 44.09 86 ASN A N 1
ATOM 666 C CA . ASN A 1 86 ? 14.941 16.150 -18.987 1.00 44.09 86 ASN A CA 1
ATOM 667 C C . ASN A 1 86 ? 13.566 16.837 -18.845 1.00 44.09 86 ASN A C 1
ATOM 669 O O . ASN A 1 86 ? 13.480 18.038 -19.106 1.00 44.09 86 ASN A O 1
ATOM 673 N N . ARG A 1 87 ? 12.492 16.129 -18.460 1.00 52.56 87 ARG A N 1
ATOM 674 C CA . ARG A 1 87 ? 11.150 16.723 -18.245 1.00 52.56 87 ARG A CA 1
ATOM 675 C C . ARG A 1 87 ? 10.384 16.091 -17.078 1.00 52.56 87 ARG A C 1
ATOM 677 O O . ARG A 1 87 ? 9.179 15.891 -17.191 1.00 52.56 87 ARG A O 1
ATOM 684 N N . ARG A 1 88 ? 11.077 15.790 -15.978 1.00 63.47 88 ARG A N 1
ATOM 685 C CA . ARG A 1 88 ? 10.439 15.212 -14.791 1.00 63.47 88 ARG A CA 1
ATOM 686 C C . ARG A 1 88 ? 9.370 16.143 -14.236 1.00 63.47 88 ARG A C 1
ATOM 688 O O . ARG A 1 88 ? 9.674 17.276 -13.868 1.00 63.47 88 ARG A O 1
ATOM 695 N N . SER A 1 89 ? 8.144 15.642 -14.170 1.00 73.12 89 SER A N 1
ATOM 696 C CA . SER A 1 89 ? 7.086 16.273 -13.390 1.00 73.12 89 SER A CA 1
ATOM 697 C C . SER A 1 89 ? 7.457 16.318 -11.908 1.00 73.12 89 SER A C 1
ATOM 699 O O . SER A 1 89 ? 8.060 15.387 -11.374 1.00 73.12 89 SER A O 1
ATOM 701 N N . THR A 1 90 ? 7.105 17.414 -11.244 1.00 77.94 90 THR A N 1
ATOM 702 C CA . THR A 1 90 ? 7.365 17.619 -9.816 1.00 77.94 90 THR A CA 1
ATOM 703 C C . THR A 1 90 ? 6.069 17.509 -9.024 1.00 77.94 90 THR A C 1
ATOM 705 O O . THR A 1 90 ? 4.973 17.696 -9.553 1.00 77.94 90 THR A O 1
ATOM 708 N N . LEU A 1 91 ? 6.179 17.251 -7.722 1.00 77.81 91 LEU A N 1
ATOM 709 C CA . LEU A 1 91 ? 5.018 17.315 -6.831 1.00 77.81 91 LEU A CA 1
ATOM 710 C C . LEU A 1 91 ? 4.427 18.736 -6.778 1.00 77.81 91 LEU A C 1
ATOM 712 O O . LEU A 1 91 ? 3.217 18.894 -6.639 1.00 77.81 91 LEU A O 1
ATOM 716 N N . GLU A 1 92 ? 5.245 19.771 -6.980 1.00 76.75 92 GLU A N 1
ATOM 717 C CA . GLU A 1 92 ? 4.777 21.157 -7.094 1.00 76.75 92 GLU A CA 1
ATOM 718 C C . GLU A 1 92 ? 3.844 21.371 -8.297 1.00 76.75 92 GLU A C 1
ATOM 720 O O . GLU A 1 92 ? 2.918 22.169 -8.197 1.00 76.75 92 GLU A O 1
ATOM 725 N N . GLU A 1 93 ? 4.008 20.642 -9.408 1.00 71.75 93 GLU A N 1
ATOM 726 C CA . GLU A 1 93 ? 3.066 20.698 -10.544 1.00 71.75 93 GLU A CA 1
ATOM 727 C C . GLU A 1 93 ? 1.681 20.123 -10.189 1.00 71.75 93 GLU A C 1
ATOM 729 O O . GLU A 1 93 ? 0.685 20.468 -10.827 1.00 71.75 93 GLU A O 1
ATOM 734 N N . VAL A 1 94 ? 1.602 19.255 -9.173 1.00 73.19 94 VAL A N 1
ATOM 735 C CA . VAL A 1 94 ? 0.350 18.646 -8.690 1.00 73.19 94 VAL A CA 1
ATOM 736 C C . VAL A 1 94 ? -0.288 19.472 -7.570 1.00 73.19 94 VAL A C 1
ATOM 738 O O . VAL A 1 94 ? -1.515 19.605 -7.535 1.00 73.19 94 VAL A O 1
ATOM 741 N N . PHE A 1 95 ? 0.525 20.013 -6.659 1.00 69.19 95 PHE A N 1
ATOM 742 C CA . PHE A 1 95 ? 0.071 20.753 -5.475 1.00 69.19 95 PHE A CA 1
ATOM 743 C C . PHE A 1 95 ? 0.026 22.276 -5.664 1.00 69.19 95 PHE A C 1
ATOM 745 O O . PHE A 1 95 ? -0.661 22.975 -4.919 1.00 69.19 95 PHE A O 1
ATOM 752 N N . GLY A 1 96 ? 0.745 22.814 -6.646 1.00 61.38 96 GLY A N 1
ATOM 753 C CA . GLY A 1 96 ? 0.819 24.242 -6.927 1.00 61.38 96 GLY A CA 1
ATOM 754 C C . GLY A 1 96 ? -0.388 24.758 -7.710 1.00 61.38 96 GLY A C 1
ATOM 755 O O . GLY A 1 96 ? -0.905 24.113 -8.616 1.00 61.38 96 GLY A O 1
ATOM 756 N N . SER A 1 97 ? -0.822 25.982 -7.404 1.00 48.84 97 SER A N 1
ATOM 757 C CA . SER A 1 97 ? -1.918 26.665 -8.117 1.00 48.84 97 SER A CA 1
ATOM 758 C C . SER A 1 97 ? -1.486 27.324 -9.443 1.00 48.84 97 SER A C 1
ATOM 760 O O . SER A 1 97 ? -2.279 28.022 -10.076 1.00 48.84 97 SER A O 1
ATOM 762 N N . GLY A 1 98 ? -0.227 27.149 -9.859 1.00 49.59 98 GLY A N 1
ATOM 763 C CA . GLY A 1 98 ? 0.363 27.771 -11.046 1.00 49.59 98 GLY A CA 1
ATOM 764 C C . GLY A 1 98 ? 0.322 26.845 -12.257 1.00 49.59 98 GLY A C 1
ATOM 765 O O . GLY A 1 98 ? 1.168 25.971 -12.401 1.00 49.59 98 GLY A O 1
ATOM 766 N N . GLY A 1 99 ? -0.661 27.047 -13.136 1.00 48.25 99 GLY A N 1
ATOM 767 C CA . GLY A 1 99 ? -0.885 26.225 -14.324 1.00 48.25 99 GLY A CA 1
ATOM 768 C C . GLY A 1 99 ? 0.289 26.211 -15.309 1.00 48.25 99 GLY A C 1
ATOM 769 O O . GLY A 1 99 ? 0.455 27.130 -16.111 1.00 48.25 99 GLY A O 1
ATOM 770 N N . GLY A 1 100 ? 1.037 25.111 -15.324 1.00 54.59 100 GLY A N 1
ATOM 771 C CA . GLY A 1 100 ? 1.688 24.627 -16.537 1.00 54.59 100 GLY A CA 1
ATOM 772 C C . GLY A 1 100 ? 0.640 23.946 -17.419 1.00 54.59 100 GLY A C 1
ATOM 773 O O . GLY A 1 100 ? -0.168 23.171 -16.923 1.00 54.59 100 GLY A O 1
ATOM 774 N N . GLY A 1 101 ? 0.624 24.214 -18.728 1.00 59.62 101 GLY A N 1
ATOM 775 C CA . GLY A 1 101 ? -0.386 23.700 -19.674 1.00 59.62 101 GLY A CA 1
ATOM 776 C C . GLY A 1 101 ? -0.401 22.176 -19.904 1.00 59.62 101 GLY A C 1
ATOM 777 O O . GLY A 1 101 ? -0.916 21.726 -20.927 1.00 59.62 101 GLY A O 1
ATOM 778 N N . ARG A 1 102 ? 0.192 21.376 -19.008 1.00 69.94 102 ARG A N 1
ATOM 779 C CA . ARG A 1 102 ? 0.167 19.908 -19.043 1.00 69.94 102 ARG A CA 1
ATOM 780 C C . ARG A 1 102 ? -1.098 19.405 -18.346 1.00 69.94 102 ARG A C 1
ATOM 782 O O . ARG A 1 102 ? -1.519 19.948 -17.332 1.00 69.94 102 ARG A O 1
ATOM 789 N N . ASN A 1 103 ? -1.697 18.346 -18.885 1.00 83.94 103 ASN A N 1
ATOM 790 C CA . ASN A 1 103 ? -2.820 17.674 -18.234 1.00 83.94 103 ASN A CA 1
ATOM 791 C C . ASN A 1 103 ? -2.364 17.105 -16.874 1.00 83.94 103 ASN A C 1
ATOM 793 O O . ASN A 1 103 ? -1.426 16.307 -16.847 1.00 83.94 103 ASN A O 1
ATOM 797 N N . ARG A 1 104 ? -3.047 17.475 -15.780 1.00 85.81 104 ARG A N 1
ATOM 798 C CA . ARG A 1 104 ? -2.800 16.972 -14.416 1.00 85.81 104 ARG A CA 1
ATOM 799 C C . ARG A 1 104 ? -2.713 15.446 -14.366 1.00 85.81 104 ARG A C 1
ATOM 801 O O . ARG A 1 104 ? -1.791 14.911 -13.767 1.00 85.81 104 ARG A O 1
ATOM 808 N N . GLU A 1 105 ? -3.611 14.746 -15.053 1.00 89.56 105 GLU A N 1
ATOM 809 C CA . GLU A 1 105 ? -3.617 13.279 -15.082 1.00 89.56 105 GLU A CA 1
ATOM 810 C C . GLU A 1 105 ? -2.311 12.710 -15.665 1.00 89.56 105 GLU A C 1
ATOM 812 O O . GLU A 1 105 ? -1.796 11.702 -15.186 1.00 89.56 105 GLU A O 1
ATOM 817 N N . SER A 1 106 ? -1.737 13.380 -16.672 1.00 88.44 106 SER A N 1
ATOM 818 C CA . SER A 1 106 ? -0.458 12.988 -17.273 1.00 88.44 106 SER A CA 1
ATOM 819 C C . SER A 1 106 ? 0.718 13.206 -16.324 1.00 88.44 106 SER A C 1
ATOM 821 O O . SER A 1 106 ? 1.648 12.407 -16.357 1.00 88.44 106 SER A O 1
ATOM 823 N N . VAL A 1 107 ? 0.689 14.279 -15.530 1.00 89.12 107 VAL A N 1
ATOM 824 C CA . VAL A 1 107 ? 1.703 14.588 -14.506 1.00 89.12 107 VAL A CA 1
ATOM 825 C C . VAL A 1 107 ? 1.645 13.535 -13.399 1.00 89.12 107 VAL A C 1
ATOM 827 O O . VAL A 1 107 ? 2.657 12.939 -13.051 1.00 89.12 107 VAL A O 1
ATOM 830 N N . GLU A 1 108 ? 0.444 13.227 -12.906 1.00 93.31 108 GLU A N 1
ATOM 831 C CA . GLU A 1 108 ? 0.219 12.178 -11.906 1.00 93.31 108 GLU A CA 1
ATOM 832 C C . GLU A 1 108 ? 0.660 10.791 -12.408 1.00 93.31 108 GLU A C 1
ATOM 834 O O . GLU A 1 108 ? 1.297 10.042 -11.670 1.00 93.31 108 GLU A O 1
ATOM 839 N N . ASN A 1 109 ? 0.366 10.451 -13.672 1.00 94.00 109 ASN A N 1
ATOM 840 C CA . ASN A 1 109 ? 0.827 9.200 -14.282 1.00 94.00 109 ASN A CA 1
ATOM 841 C C . ASN A 1 109 ? 2.357 9.130 -14.323 1.00 94.00 109 ASN A C 1
ATOM 843 O O . ASN A 1 109 ? 2.940 8.102 -13.980 1.00 94.00 109 ASN A O 1
ATOM 847 N N . GLU A 1 110 ? 3.006 10.229 -14.716 1.00 91.94 110 GLU A N 1
ATOM 848 C CA . GLU A 1 110 ? 4.463 10.316 -14.756 1.00 91.94 110 GLU A CA 1
ATOM 849 C C . GLU A 1 110 ? 5.078 10.141 -13.367 1.00 91.94 110 GLU A C 1
ATOM 851 O O . GLU A 1 110 ? 6.018 9.368 -13.237 1.00 91.94 110 GLU A O 1
ATOM 856 N N . LEU A 1 111 ? 4.504 10.752 -12.328 1.00 94.25 111 LEU A N 1
ATOM 857 C CA . LEU A 1 111 ? 4.971 10.604 -10.944 1.00 94.25 111 LEU A CA 1
ATOM 858 C C . LEU A 1 111 ? 4.817 9.178 -10.396 1.00 94.25 111 LEU A C 1
ATOM 860 O O . LEU A 1 111 ? 5.538 8.789 -9.477 1.00 94.25 111 LEU A O 1
ATOM 864 N N . VAL A 1 112 ? 3.902 8.370 -10.934 1.00 96.44 112 VAL A N 1
ATOM 865 C CA . VAL A 1 112 ? 3.827 6.942 -10.588 1.00 96.44 112 VAL A CA 1
ATOM 866 C C . VAL A 1 112 ? 4.842 6.125 -11.380 1.00 96.44 112 VAL A C 1
ATOM 868 O O . VAL A 1 112 ? 5.507 5.270 -10.800 1.00 96.44 112 VAL A O 1
ATOM 871 N N . TRP A 1 113 ? 5.004 6.378 -12.681 1.00 94.75 113 TRP A N 1
ATOM 872 C CA . TRP A 1 113 ? 5.972 5.640 -13.500 1.00 94.75 113 TRP A CA 1
ATOM 873 C C . TRP A 1 113 ? 7.423 5.970 -13.162 1.00 94.75 113 TRP A C 1
ATOM 875 O O . TRP A 1 113 ? 8.265 5.076 -13.204 1.00 94.75 113 TRP A O 1
ATOM 885 N N . TRP A 1 114 ? 7.694 7.235 -12.849 1.00 93.38 114 TRP A N 1
ATOM 886 C CA . TRP A 1 114 ? 9.002 7.844 -12.636 1.00 93.38 114 TRP A CA 1
ATOM 887 C C . TRP A 1 114 ? 8.888 8.871 -11.498 1.00 93.38 114 TRP A C 1
ATOM 889 O O . TRP A 1 114 ? 8.806 10.074 -11.754 1.00 93.38 114 TRP A O 1
ATOM 899 N N . PRO A 1 115 ? 8.836 8.401 -10.239 1.00 94.81 115 PRO A N 1
ATOM 900 C CA . PRO A 1 115 ? 8.697 9.264 -9.081 1.00 94.81 115 PRO A CA 1
ATOM 901 C C . PRO A 1 115 ? 9.899 10.204 -8.913 1.00 94.81 115 PRO A C 1
ATOM 903 O O . PRO A 1 115 ? 10.912 10.058 -9.607 1.00 94.81 115 PRO A O 1
ATOM 906 N N . PRO A 1 116 ? 9.801 11.168 -7.984 1.00 94.25 116 PRO A N 1
ATOM 907 C CA . PRO A 1 116 ? 10.887 12.093 -7.702 1.00 94.25 116 PRO A CA 1
ATOM 908 C C . PRO A 1 116 ? 12.195 11.408 -7.274 1.00 94.25 116 PRO A C 1
ATOM 910 O O . PRO A 1 116 ? 12.211 10.236 -6.886 1.00 94.25 116 PRO A O 1
ATOM 913 N N . GLU A 1 117 ? 13.309 12.141 -7.353 1.00 93.25 117 GLU A N 1
ATOM 914 C CA . GLU A 1 117 ? 14.653 11.562 -7.219 1.00 93.25 117 GLU A CA 1
ATOM 915 C C . GLU A 1 117 ? 14.865 10.889 -5.861 1.00 93.25 117 GLU A C 1
ATOM 917 O O . GLU A 1 117 ? 15.426 9.798 -5.832 1.00 93.25 117 GLU A O 1
ATOM 922 N N . ALA A 1 118 ? 14.343 11.448 -4.764 1.00 95.69 118 ALA A N 1
ATOM 923 C CA . ALA A 1 118 ? 14.488 10.827 -3.447 1.00 95.69 118 ALA A CA 1
ATOM 924 C C . ALA A 1 118 ? 13.829 9.430 -3.372 1.00 95.69 118 ALA A C 1
ATOM 926 O O . ALA A 1 118 ? 14.337 8.524 -2.710 1.00 95.69 118 ALA A O 1
ATOM 927 N N . VAL A 1 119 ? 12.717 9.222 -4.091 1.00 97.38 119 VAL A N 1
ATOM 928 C CA . VAL A 1 119 ? 12.041 7.914 -4.188 1.00 97.38 119 VAL A CA 1
ATOM 929 C C . VAL A 1 119 ? 12.849 6.954 -5.060 1.00 97.38 119 VAL A C 1
ATOM 931 O O . VAL A 1 119 ? 12.989 5.777 -4.723 1.00 97.38 119 VAL A O 1
ATOM 934 N N . LEU A 1 120 ? 13.389 7.446 -6.180 1.00 96.00 120 LEU A N 1
ATOM 935 C CA . LEU A 1 120 ? 14.241 6.658 -7.073 1.00 96.00 120 LEU A CA 1
ATOM 936 C C . LEU A 1 120 ? 15.525 6.210 -6.369 1.00 96.00 120 LEU A C 1
ATOM 938 O O . LEU A 1 120 ? 15.915 5.050 -6.491 1.00 96.00 120 LEU A O 1
ATOM 942 N N . GLU A 1 121 ? 16.156 7.088 -5.594 1.00 96.12 121 GLU A N 1
ATOM 943 C CA . GLU A 1 121 ? 17.341 6.764 -4.804 1.00 96.12 121 GLU A CA 1
ATOM 944 C C . GLU A 1 121 ? 17.037 5.665 -3.778 1.00 96.12 121 GLU A C 1
ATOM 946 O O . GLU A 1 121 ? 17.735 4.649 -3.744 1.00 96.12 121 GLU A O 1
ATOM 951 N N . LEU A 1 122 ? 15.943 5.793 -3.017 1.00 97.94 122 LEU A N 1
ATOM 952 C CA . LEU A 1 122 ? 15.536 4.762 -2.060 1.00 97.94 122 LEU A CA 1
ATOM 953 C C . LEU A 1 122 ? 15.237 3.421 -2.752 1.00 97.94 122 LEU A C 1
ATOM 955 O O . LEU A 1 122 ? 15.660 2.366 -2.273 1.00 97.94 122 LEU A O 1
ATOM 959 N N . ALA A 1 123 ? 14.554 3.443 -3.901 1.00 97.38 123 ALA A N 1
ATOM 960 C CA . ALA A 1 123 ? 14.276 2.245 -4.691 1.00 97.38 123 ALA A CA 1
ATOM 961 C C . ALA A 1 123 ? 15.563 1.581 -5.208 1.00 97.38 123 ALA A C 1
ATOM 963 O O . ALA A 1 123 ? 15.684 0.354 -5.186 1.00 97.38 123 ALA A O 1
ATOM 964 N N . ARG A 1 124 ? 16.544 2.386 -5.632 1.00 95.88 124 ARG A N 1
ATOM 965 C CA . ARG A 1 124 ? 17.858 1.919 -6.077 1.00 95.88 124 ARG A CA 1
ATOM 966 C C . ARG A 1 124 ? 18.632 1.261 -4.938 1.00 95.88 124 ARG A C 1
ATOM 968 O O . ARG A 1 124 ? 19.040 0.111 -5.077 1.00 95.88 124 ARG A O 1
ATOM 975 N N . LEU A 1 125 ? 18.766 1.952 -3.806 1.00 96.75 125 LEU A N 1
ATOM 976 C CA . LEU A 1 125 ? 19.448 1.446 -2.612 1.00 96.75 125 LEU A CA 1
ATOM 977 C C . LEU A 1 125 ? 18.798 0.160 -2.083 1.00 96.75 125 LEU A C 1
ATOM 979 O O . LEU A 1 125 ? 19.492 -0.756 -1.641 1.00 96.75 125 LEU A O 1
ATOM 983 N N . SER A 1 126 ? 17.472 0.058 -2.172 1.00 97.31 126 SER A N 1
ATOM 984 C CA . SER A 1 126 ? 16.729 -1.140 -1.768 1.00 97.31 126 SER A CA 1
ATOM 985 C C . SER A 1 126 ? 17.133 -2.373 -2.584 1.00 97.31 126 SER A C 1
ATOM 987 O O . SER A 1 126 ? 17.372 -3.438 -2.016 1.00 97.31 126 SER A O 1
ATOM 989 N N . VAL A 1 127 ? 17.296 -2.230 -3.904 1.00 96.31 127 VAL A N 1
ATOM 990 C CA . VAL A 1 127 ? 17.753 -3.326 -4.775 1.00 96.31 127 VAL A CA 1
ATOM 991 C C . VAL A 1 127 ? 19.250 -3.586 -4.617 1.00 96.31 127 VAL A C 1
ATOM 993 O O . VAL A 1 127 ? 19.653 -4.737 -4.456 1.00 96.31 127 VAL A O 1
ATOM 996 N N . ASP A 1 128 ? 20.077 -2.537 -4.616 1.00 95.25 128 ASP A N 1
ATOM 997 C CA . ASP A 1 128 ? 21.540 -2.656 -4.538 1.00 95.25 128 ASP A CA 1
ATOM 998 C C . ASP A 1 128 ? 22.002 -3.256 -3.191 1.00 95.25 128 ASP A C 1
ATOM 1000 O O . ASP A 1 128 ? 23.032 -3.928 -3.128 1.00 95.25 128 ASP A O 1
ATOM 1004 N N . SER A 1 129 ? 21.216 -3.087 -2.122 1.00 95.38 129 SER A N 1
ATOM 1005 C CA . SER A 1 129 ? 21.441 -3.728 -0.816 1.00 95.38 129 SER A CA 1
ATOM 1006 C C . SER A 1 129 ? 20.917 -5.166 -0.715 1.00 95.38 129 SER A C 1
ATOM 1008 O O . SER A 1 129 ? 21.051 -5.794 0.336 1.00 95.38 129 SER A O 1
ATOM 1010 N N . GLY A 1 130 ? 20.301 -5.697 -1.777 1.00 94.88 130 GLY A N 1
ATOM 1011 C CA . GLY A 1 130 ? 19.668 -7.016 -1.770 1.00 94.88 130 GLY A CA 1
ATOM 1012 C C . GLY A 1 130 ? 18.397 -7.088 -0.917 1.00 94.88 130 GLY A C 1
ATOM 1013 O O . GLY A 1 130 ? 18.037 -8.172 -0.462 1.00 94.88 130 GLY A O 1
ATOM 1014 N N . GLY A 1 131 ? 17.727 -5.955 -0.683 1.00 96.12 131 GLY A N 1
ATOM 1015 C CA . GLY A 1 131 ? 16.543 -5.868 0.170 1.00 96.12 131 GLY A CA 1
ATOM 1016 C C . GLY A 1 131 ? 16.857 -5.779 1.666 1.00 96.12 131 GLY A C 1
ATOM 1017 O O . GLY A 1 131 ? 16.075 -6.283 2.472 1.00 96.12 131 GLY A O 1
ATOM 1018 N N . ASN A 1 132 ? 17.987 -5.171 2.055 1.00 97.31 132 ASN A N 1
ATOM 1019 C CA . ASN A 1 132 ? 18.292 -4.941 3.469 1.00 97.31 132 ASN A CA 1
ATOM 1020 C C . ASN A 1 132 ? 17.387 -3.818 4.036 1.00 97.31 132 ASN A C 1
ATOM 1022 O O . ASN A 1 132 ? 17.475 -2.685 3.551 1.00 97.31 132 ASN A O 1
ATOM 1026 N N . PRO A 1 133 ? 16.567 -4.080 5.077 1.00 97.62 133 PRO A N 1
ATOM 1027 C CA . PRO A 1 133 ? 15.707 -3.064 5.691 1.00 97.62 133 PRO A CA 1
ATOM 1028 C C . PRO A 1 133 ? 16.467 -1.863 6.280 1.00 97.62 133 PRO A C 1
ATOM 1030 O O . PRO A 1 133 ? 15.883 -0.786 6.390 1.00 97.62 133 PRO A O 1
ATOM 1033 N N . ASP A 1 134 ? 17.763 -1.996 6.590 1.00 97.81 134 ASP A N 1
ATOM 1034 C CA . ASP A 1 134 ? 18.591 -0.894 7.104 1.00 97.81 134 ASP A CA 1
ATOM 1035 C C . ASP A 1 134 ? 18.608 0.323 6.172 1.00 97.81 134 ASP A C 1
ATOM 1037 O O . ASP A 1 134 ? 18.687 1.454 6.645 1.00 97.81 134 ASP A O 1
ATOM 1041 N N . VAL A 1 135 ? 18.476 0.114 4.857 1.00 97.31 135 VAL A N 1
ATOM 1042 C CA . VAL A 1 135 ? 18.371 1.209 3.877 1.00 97.31 135 VAL A CA 1
ATOM 1043 C C . VAL A 1 135 ? 17.173 2.111 4.172 1.00 97.31 135 VAL A C 1
ATOM 1045 O O . VAL A 1 135 ? 17.284 3.330 4.062 1.00 97.31 135 VAL A O 1
ATOM 1048 N N . VAL A 1 136 ? 16.043 1.531 4.582 1.00 98.06 136 VAL A N 1
ATOM 1049 C CA . VAL A 1 136 ? 14.844 2.298 4.938 1.00 98.06 136 VAL A CA 1
ATOM 1050 C C . VAL A 1 136 ? 15.050 2.998 6.274 1.00 98.06 136 VAL A C 1
ATOM 1052 O O . VAL A 1 136 ? 14.762 4.185 6.378 1.00 98.06 136 VAL A O 1
ATOM 1055 N N . TYR A 1 137 ? 15.606 2.314 7.277 1.00 97.75 137 TYR A N 1
ATOM 1056 C CA . TYR A 1 137 ? 15.847 2.919 8.591 1.00 97.75 137 TYR A CA 1
ATOM 1057 C C . TYR A 1 137 ? 16.818 4.102 8.537 1.00 97.75 137 TYR A C 1
ATOM 1059 O O . TYR A 1 137 ? 16.607 5.091 9.237 1.00 97.75 137 TYR A O 1
ATOM 1067 N N . LEU A 1 138 ? 17.849 4.029 7.691 1.00 97.31 138 LEU A N 1
ATOM 1068 C CA . LEU A 1 138 ? 18.802 5.119 7.470 1.00 97.31 138 LEU A CA 1
ATOM 1069 C C . LEU A 1 138 ? 18.176 6.329 6.761 1.00 97.31 138 LEU A C 1
ATOM 1071 O O . LEU A 1 138 ? 18.698 7.434 6.887 1.00 97.31 138 LEU A O 1
ATOM 1075 N N . ALA A 1 139 ? 17.067 6.137 6.042 1.00 97.81 139 ALA A N 1
ATOM 1076 C CA . ALA A 1 139 ? 16.331 7.219 5.396 1.00 97.81 139 ALA A CA 1
ATOM 1077 C C . ALA A 1 139 ? 15.374 7.957 6.354 1.00 97.81 139 ALA A C 1
ATOM 1079 O O . ALA A 1 139 ? 14.806 8.980 5.963 1.00 97.81 139 ALA A O 1
ATOM 1080 N N . LEU A 1 140 ? 15.174 7.463 7.583 1.00 98.12 140 LEU A N 1
ATOM 1081 C CA . LEU A 1 140 ? 14.283 8.067 8.577 1.00 98.12 140 LEU A CA 1
ATOM 1082 C C . LEU A 1 140 ? 15.004 9.094 9.445 1.00 98.12 140 LEU A C 1
ATOM 1084 O O . LEU A 1 140 ? 16.120 8.865 9.912 1.00 98.12 140 LEU A O 1
ATOM 1088 N N . ASP A 1 141 ? 14.321 10.200 9.727 1.00 97.31 141 ASP A N 1
ATOM 1089 C CA . ASP A 1 141 ? 14.735 11.122 10.775 1.00 97.31 141 ASP A CA 1
ATOM 1090 C C . ASP A 1 141 ? 14.643 10.383 12.123 1.00 97.31 141 ASP A C 1
ATOM 1092 O O . ASP A 1 141 ? 13.599 9.799 12.440 1.00 97.31 141 ASP A O 1
ATOM 1096 N N . PRO A 1 142 ? 15.718 10.349 12.930 1.00 95.75 142 PRO A N 1
ATOM 1097 C CA . PRO A 1 142 ? 15.705 9.651 14.212 1.00 95.75 142 PRO A CA 1
ATOM 1098 C C . PRO A 1 142 ? 14.765 10.290 15.245 1.00 95.75 142 PRO A C 1
ATOM 1100 O O . PRO A 1 142 ? 14.519 9.678 16.287 1.00 95.75 142 PRO A O 1
ATOM 1103 N N . THR A 1 143 ? 14.260 11.498 14.992 1.00 97.12 143 THR A N 1
ATOM 1104 C CA . THR A 1 143 ? 13.383 12.247 15.892 1.00 97.12 143 THR A CA 1
ATOM 1105 C C . THR A 1 143 ? 11.990 11.613 15.937 1.00 97.12 143 THR A C 1
ATOM 1107 O O . THR A 1 143 ? 11.271 11.636 14.936 1.00 97.12 143 THR A O 1
ATOM 1110 N N . PRO A 1 144 ? 11.562 11.054 17.085 1.00 96.38 144 PRO A N 1
ATOM 1111 C CA . PRO A 1 144 ? 10.219 10.512 17.212 1.00 96.38 144 PRO A CA 1
ATOM 1112 C C . PRO A 1 144 ? 9.184 11.640 17.268 1.00 96.38 144 PRO A C 1
ATOM 1114 O O . PRO A 1 144 ? 9.366 12.639 17.968 1.00 96.38 144 PRO A O 1
ATOM 1117 N N . ILE A 1 145 ? 8.066 11.436 16.579 1.00 95.38 145 ILE A N 1
ATOM 1118 C CA . ILE A 1 145 ? 6.922 12.345 16.535 1.00 95.38 145 ILE A CA 1
ATOM 1119 C C . ILE A 1 145 ? 5.738 11.616 17.157 1.00 95.38 145 ILE A C 1
ATOM 1121 O O . ILE A 1 145 ? 5.330 10.563 16.674 1.00 95.38 145 ILE A O 1
ATOM 1125 N N . SER A 1 146 ? 5.185 12.150 18.244 1.00 95.38 146 SER A N 1
ATOM 1126 C CA . SER A 1 146 ? 4.007 11.558 18.884 1.00 95.38 146 SER A CA 1
ATOM 1127 C C . SER A 1 146 ? 2.830 11.517 17.914 1.00 95.38 146 SER A C 1
ATOM 1129 O O . SER A 1 146 ? 2.489 12.540 17.322 1.00 95.38 146 SER A O 1
ATOM 1131 N N . VAL A 1 147 ? 2.173 10.362 17.805 1.00 94.31 147 VAL A N 1
ATOM 1132 C CA . VAL A 1 147 ? 0.943 10.246 17.017 1.00 94.31 147 VAL A CA 1
ATOM 1133 C C . VAL A 1 147 ? -0.184 10.953 17.787 1.00 94.31 147 VAL A C 1
ATOM 1135 O O . VAL A 1 147 ? -0.418 10.638 18.966 1.00 94.31 147 VAL A O 1
ATOM 1138 N N . PRO A 1 148 ? -0.856 11.957 17.192 1.00 92.62 148 PRO A N 1
ATOM 1139 C CA . PRO A 1 148 ? -1.923 12.675 17.876 1.00 92.62 148 PRO A CA 1
ATOM 1140 C C . PRO A 1 148 ? -3.175 11.801 18.028 1.00 92.62 148 PRO A C 1
ATOM 1142 O O . PRO A 1 148 ? -3.249 10.677 17.542 1.00 92.62 148 PRO A O 1
ATOM 1145 N N . ASP A 1 149 ? -4.159 12.303 18.774 1.00 93.38 149 ASP A N 1
ATOM 1146 C CA . ASP A 1 149 ? -5.471 11.656 18.826 1.00 93.38 149 ASP A CA 1
ATOM 1147 C C . ASP A 1 149 ? -6.201 11.891 17.500 1.00 93.38 149 ASP A C 1
ATOM 1149 O O . ASP A 1 149 ? -6.455 13.040 17.139 1.00 93.38 149 ASP A O 1
ATOM 1153 N N . ILE A 1 150 ? -6.495 10.819 16.766 1.00 93.75 150 ILE A N 1
ATOM 1154 C CA . ILE A 1 150 ? -7.079 10.901 15.425 1.00 93.75 150 ILE A CA 1
ATOM 1155 C C . ILE A 1 150 ? -8.566 10.625 15.542 1.00 93.75 150 ILE A C 1
ATOM 1157 O O . ILE A 1 150 ? -8.962 9.508 15.867 1.00 93.75 150 ILE A O 1
ATOM 1161 N N . GLU A 1 151 ? -9.387 11.641 15.273 1.00 91.38 151 GLU A N 1
ATOM 1162 C CA . GLU A 1 151 ? -10.852 11.509 15.233 1.00 91.38 151 GLU A CA 1
ATOM 1163 C C . GLU A 1 151 ? -11.428 10.856 16.513 1.00 91.38 151 GLU A C 1
ATOM 1165 O O . GLU A 1 151 ? -12.346 10.038 16.457 1.00 91.38 151 GLU A O 1
ATOM 1170 N N . GLY A 1 152 ? -10.858 11.203 17.677 1.00 90.69 152 GLY A N 1
ATOM 1171 C CA . GLY A 1 152 ? -11.262 10.678 18.987 1.00 90.69 152 GLY A CA 1
ATOM 1172 C C . GLY A 1 152 ? -10.878 9.214 19.227 1.00 90.69 152 GLY A C 1
ATOM 1173 O O . GLY A 1 152 ? -11.508 8.530 20.040 1.00 90.69 152 GLY A O 1
ATOM 1174 N N . SER A 1 153 ? -9.864 8.694 18.527 1.00 92.56 153 SER A N 1
ATOM 1175 C CA . SER A 1 153 ? -9.445 7.295 18.632 1.00 92.56 153 SER A CA 1
ATOM 1176 C C . SER A 1 153 ? -9.085 6.865 20.051 1.00 92.56 153 SER A C 1
ATOM 1178 O O . SER A 1 153 ? -9.381 5.726 20.437 1.00 92.56 153 SER A O 1
ATOM 1180 N N . LYS A 1 154 ? -8.540 7.774 20.865 1.00 92.38 154 LYS A N 1
ATOM 1181 C CA . LYS A 1 154 ? -8.183 7.496 22.264 1.00 92.38 154 LYS A CA 1
ATOM 1182 C C . LYS A 1 154 ? -9.390 7.216 23.151 1.00 92.38 154 LYS A C 1
ATOM 1184 O O . LYS A 1 154 ? -9.284 6.367 24.036 1.00 92.38 154 LYS A O 1
ATOM 1189 N N . GLU A 1 155 ? -10.539 7.847 22.904 1.00 91.88 155 GLU A N 1
ATOM 1190 C CA . GLU A 1 155 ? -11.775 7.572 23.657 1.00 91.88 155 GLU A CA 1
ATOM 1191 C C . GLU A 1 155 ? -12.220 6.114 23.483 1.00 91.88 155 GLU A C 1
ATOM 1193 O O . GLU A 1 155 ? -12.728 5.487 24.413 1.00 91.88 155 GLU A O 1
ATOM 1198 N N . CYS A 1 156 ? -11.951 5.554 22.302 1.00 91.44 1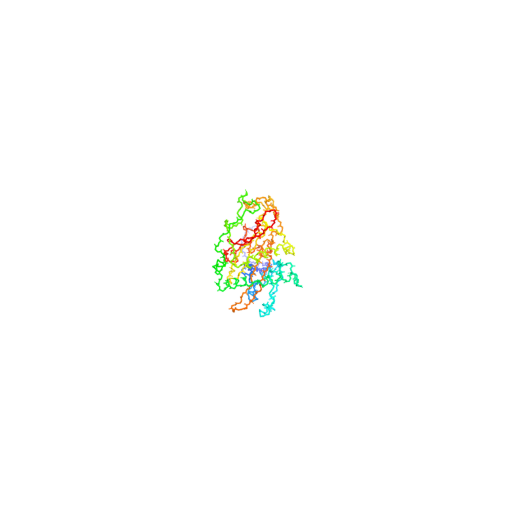56 CYS A N 1
ATOM 1199 C CA . CYS A 1 156 ? -12.258 4.171 21.965 1.00 91.44 156 CYS A CA 1
ATOM 1200 C C . CYS A 1 156 ? -11.134 3.188 22.323 1.00 91.44 156 CYS A C 1
ATOM 1202 O O . CYS A 1 156 ? -11.326 1.997 22.115 1.00 91.44 156 CYS A O 1
ATOM 1204 N N . LYS A 1 157 ? -9.982 3.643 22.847 1.00 93.69 157 LYS A N 1
ATOM 1205 C CA . LYS A 1 157 ? -8.746 2.844 23.028 1.00 93.69 157 LYS A CA 1
ATOM 1206 C C . LYS A 1 157 ? -8.189 2.257 21.722 1.00 93.69 157 LYS A C 1
ATOM 1208 O O . LYS A 1 157 ? -7.603 1.177 21.723 1.00 93.69 157 LYS A O 1
ATOM 1213 N N . CYS A 1 158 ? -8.411 2.943 20.606 1.00 93.44 158 CYS A N 1
ATOM 1214 C CA . CYS A 1 158 ? -7.909 2.523 19.306 1.00 93.44 158 CYS A CA 1
ATOM 1215 C C . CYS A 1 158 ? -6.463 2.993 19.098 1.00 93.44 158 CYS A C 1
ATOM 1217 O O . CYS A 1 158 ? -6.173 4.184 19.222 1.00 93.44 158 CYS A O 1
ATOM 1219 N N . GLU A 1 159 ? -5.583 2.062 18.736 1.00 93.00 159 GLU A N 1
ATOM 1220 C CA . GLU A 1 159 ? -4.196 2.319 18.347 1.00 93.00 159 GLU A CA 1
ATOM 1221 C C . GLU A 1 159 ? -4.072 2.100 16.834 1.00 93.00 159 GLU A C 1
ATOM 1223 O O . GLU A 1 159 ? -4.106 0.970 16.361 1.00 93.00 159 GLU A O 1
ATOM 1228 N N . LEU A 1 160 ? -3.999 3.194 16.068 1.00 93.56 160 LEU A N 1
ATOM 1229 C CA . LEU A 1 160 ? -3.965 3.145 14.596 1.00 93.56 160 LEU A CA 1
ATOM 1230 C C . LEU A 1 160 ? -2.586 2.798 14.034 1.00 93.56 160 LEU A C 1
ATOM 1232 O O . LEU A 1 160 ? -2.471 2.437 12.871 1.00 93.56 160 LEU A O 1
ATOM 1236 N N . THR A 1 161 ? -1.544 2.952 14.840 1.00 95.44 161 THR A N 1
ATOM 1237 C CA . THR A 1 161 ? -0.149 2.797 14.438 1.00 95.44 161 THR A CA 1
ATOM 1238 C C . THR A 1 161 ? 0.524 1.736 15.296 1.00 95.44 161 THR A C 1
ATOM 1240 O O . THR A 1 161 ? 0.189 1.571 16.468 1.00 95.44 161 THR A O 1
ATOM 1243 N N . ARG A 1 162 ? 1.538 1.060 14.741 1.00 91.62 162 ARG A N 1
ATOM 1244 C CA . ARG A 1 162 ? 2.335 0.035 15.442 1.00 91.62 162 ARG A CA 1
ATOM 1245 C C . ARG A 1 162 ? 2.967 0.529 16.749 1.00 91.62 162 ARG A C 1
ATOM 1247 O O . ARG A 1 162 ? 3.179 -0.241 17.682 1.00 91.62 162 ARG A O 1
ATOM 1254 N N . THR A 1 163 ? 3.291 1.816 16.809 1.00 93.69 163 THR A N 1
ATOM 1255 C CA . THR A 1 163 ? 3.891 2.494 17.962 1.00 93.69 163 THR A CA 1
ATOM 1256 C C . THR A 1 163 ? 3.145 3.795 18.253 1.00 93.69 163 THR A C 1
ATOM 1258 O O . THR A 1 163 ? 2.612 4.403 17.328 1.00 93.69 163 THR A O 1
ATOM 1261 N N . PRO A 1 164 ? 3.150 4.313 19.499 1.00 93.19 164 PRO A N 1
ATOM 1262 C CA . PRO A 1 164 ? 2.490 5.584 19.839 1.00 93.19 164 PRO A CA 1
ATOM 1263 C C . PRO A 1 164 ? 3.207 6.829 19.271 1.00 93.19 164 PRO A C 1
ATOM 1265 O O . PRO A 1 164 ? 2.838 7.968 19.564 1.00 93.19 164 PRO A O 1
ATOM 1268 N N . TYR A 1 165 ? 4.265 6.621 18.493 1.00 95.06 165 TYR A N 1
ATOM 1269 C CA . TYR A 1 165 ? 5.044 7.638 17.806 1.00 95.06 165 TYR A CA 1
ATOM 1270 C C . TYR A 1 165 ? 5.377 7.141 16.398 1.00 95.06 165 TYR A C 1
ATOM 1272 O O . TYR A 1 165 ? 5.536 5.941 16.192 1.00 95.06 165 TYR A O 1
ATOM 1280 N N . GLY A 1 166 ? 5.501 8.058 15.451 1.00 96.12 166 GLY A N 1
ATOM 1281 C CA . GLY A 1 166 ? 6.067 7.818 14.130 1.00 96.12 166 GLY A CA 1
ATOM 1282 C C . GLY A 1 166 ? 7.374 8.578 13.939 1.00 96.12 166 GLY A C 1
ATOM 1283 O O . GLY A 1 166 ? 7.900 9.213 14.856 1.00 96.12 166 GLY A O 1
ATOM 1284 N N . ARG A 1 167 ? 7.893 8.513 12.722 1.00 97.75 167 ARG A N 1
ATOM 1285 C CA . ARG A 1 167 ? 9.008 9.309 12.207 1.00 97.75 167 ARG A CA 1
ATOM 1286 C C . ARG A 1 167 ? 8.640 9.832 10.826 1.00 97.75 167 ARG A C 1
ATOM 1288 O O . ARG A 1 167 ? 7.686 9.358 10.213 1.00 97.75 167 ARG A O 1
ATOM 1295 N N . HIS A 1 168 ? 9.428 10.767 10.324 1.00 97.69 168 HIS A N 1
ATOM 1296 C CA . HIS A 1 168 ? 9.411 11.152 8.917 1.00 97.69 168 HIS A CA 1
ATOM 1297 C C . HIS A 1 168 ? 10.643 10.593 8.214 1.00 97.69 168 HIS A C 1
ATOM 1299 O O . HIS A 1 168 ? 11.646 10.271 8.853 1.00 97.69 168 HIS A O 1
ATOM 1305 N N . PHE A 1 169 ? 10.599 10.521 6.889 1.00 98.12 169 PHE A N 1
ATOM 1306 C CA . PHE A 1 169 ? 11.831 10.450 6.112 1.00 98.12 169 PHE A CA 1
ATOM 1307 C C . PHE A 1 169 ? 12.615 11.761 6.251 1.00 98.12 169 PHE A C 1
ATOM 1309 O O . PHE A 1 169 ? 12.009 12.831 6.310 1.00 98.12 169 PHE A O 1
ATOM 1316 N N . ILE A 1 170 ? 13.949 11.682 6.246 1.00 97.56 170 ILE A N 1
ATOM 1317 C CA . ILE A 1 170 ? 14.845 12.855 6.262 1.00 97.56 170 ILE A CA 1
ATOM 1318 C C . ILE A 1 170 ? 14.565 13.752 5.048 1.00 97.56 170 ILE A C 1
ATOM 1320 O O . ILE A 1 170 ? 14.559 14.976 5.152 1.00 97.56 170 ILE A O 1
ATOM 1324 N N . HIS A 1 171 ? 14.310 13.142 3.888 1.00 96.56 171 HIS A N 1
ATOM 1325 C CA . HIS A 1 171 ? 13.936 13.869 2.682 1.00 96.56 171 HIS A CA 1
ATOM 1326 C C . HIS A 1 171 ? 12.436 14.175 2.677 1.00 96.56 171 HIS A C 1
ATOM 1328 O O . HIS A 1 171 ? 11.608 13.276 2.535 1.00 96.56 171 HIS A O 1
ATOM 1334 N N . GLU A 1 172 ? 12.083 15.460 2.751 1.00 94.62 172 GLU A N 1
ATOM 1335 C CA . GLU A 1 172 ? 10.691 15.930 2.691 1.00 94.62 172 GLU A CA 1
ATOM 1336 C C . GLU A 1 172 ? 9.952 15.454 1.429 1.00 94.62 172 GLU A C 1
ATOM 1338 O O . GLU A 1 172 ? 8.767 15.132 1.496 1.00 94.62 172 GLU A O 1
ATOM 1343 N N . GLU A 1 173 ? 10.663 15.320 0.304 1.00 94.75 173 GLU A N 1
ATOM 1344 C CA . GLU A 1 173 ? 10.117 14.818 -0.962 1.00 94.75 173 GLU A CA 1
ATOM 1345 C C . GLU A 1 173 ? 9.561 13.386 -0.847 1.00 94.75 173 GLU A C 1
ATOM 1347 O O . GLU A 1 173 ? 8.528 13.088 -1.446 1.00 94.75 173 GLU A O 1
ATOM 1352 N N . LEU A 1 174 ? 10.174 12.516 -0.028 1.00 96.50 174 LEU A N 1
ATOM 1353 C CA . LEU A 1 174 ? 9.639 11.176 0.248 1.00 96.50 174 LEU A CA 1
ATOM 1354 C C . LEU A 1 174 ? 8.310 11.267 0.999 1.00 96.50 174 LEU A C 1
ATOM 1356 O O . LEU A 1 174 ? 7.338 10.635 0.593 1.00 96.50 174 LEU A O 1
ATOM 1360 N N . ASN A 1 175 ? 8.240 12.080 2.059 1.00 97.06 175 ASN A N 1
ATOM 1361 C CA . ASN A 1 175 ? 7.009 12.259 2.835 1.00 97.06 175 ASN A CA 1
ATOM 1362 C C . ASN A 1 175 ? 5.880 12.831 1.958 1.00 97.06 175 ASN A C 1
ATOM 1364 O O . ASN A 1 175 ? 4.754 12.331 1.978 1.00 97.06 175 ASN A O 1
ATOM 1368 N N . ALA A 1 176 ? 6.190 13.833 1.129 1.00 96.44 176 ALA A N 1
ATOM 1369 C CA . ALA A 1 176 ? 5.242 14.422 0.188 1.00 96.44 176 ALA A CA 1
ATOM 1370 C C . ALA A 1 176 ? 4.779 13.415 -0.881 1.00 96.44 176 ALA A C 1
ATOM 1372 O O . ALA A 1 176 ? 3.601 13.403 -1.241 1.00 96.44 176 ALA A O 1
ATOM 1373 N N . TYR A 1 177 ? 5.670 12.537 -1.353 1.00 98.12 177 TYR A N 1
ATOM 1374 C CA . TYR A 1 177 ? 5.313 11.480 -2.297 1.00 98.12 177 TYR A CA 1
ATOM 1375 C C . TYR A 1 177 ? 4.399 10.417 -1.672 1.00 98.12 177 TYR A C 1
ATOM 1377 O O . TYR A 1 177 ? 3.432 9.999 -2.307 1.00 98.12 177 TYR A O 1
ATOM 1385 N N . MET A 1 178 ? 4.640 10.018 -0.417 1.00 98.12 178 MET A N 1
ATOM 1386 C CA . MET A 1 178 ? 3.739 9.092 0.283 1.00 98.12 178 MET A CA 1
ATOM 1387 C C . MET A 1 178 ? 2.337 9.688 0.403 1.00 98.12 178 MET A C 1
ATOM 1389 O O . MET A 1 178 ? 1.362 9.043 0.023 1.00 98.12 178 MET A O 1
ATOM 1393 N N . LYS A 1 179 ? 2.237 10.954 0.828 1.00 97.38 179 LYS A N 1
ATOM 1394 C CA . LYS A 1 179 ? 0.974 11.710 0.850 1.00 97.38 179 LYS A CA 1
ATOM 1395 C C . LYS A 1 179 ? 0.292 11.740 -0.521 1.00 97.38 179 LYS A C 1
ATOM 1397 O O . LYS A 1 179 ? -0.902 11.462 -0.616 1.00 97.38 179 LYS A O 1
ATOM 1402 N N . PHE A 1 180 ? 1.054 12.015 -1.579 1.00 97.75 180 PHE A N 1
ATOM 1403 C CA . PHE A 1 180 ? 0.559 11.995 -2.954 1.00 97.75 180 PHE A CA 1
ATOM 1404 C C . PHE A 1 180 ? -0.068 10.646 -3.338 1.00 97.75 180 PHE A C 1
ATOM 1406 O O . PHE A 1 180 ? -1.130 10.643 -3.955 1.00 97.75 180 PHE A O 1
ATOM 1413 N N . LEU A 1 181 ? 0.529 9.510 -2.958 1.00 98.69 181 LEU A N 1
ATOM 1414 C CA . LEU A 1 181 ? -0.038 8.191 -3.262 1.00 98.69 181 LEU A CA 1
ATOM 1415 C C . LEU A 1 181 ? -1.412 7.985 -2.608 1.00 98.69 181 LEU A C 1
ATOM 1417 O O . LEU A 1 181 ? -2.332 7.537 -3.293 1.00 98.69 181 LEU A O 1
ATOM 1421 N N . PHE A 1 182 ? -1.578 8.352 -1.331 1.00 98.69 182 PHE A N 1
ATOM 1422 C CA . PHE A 1 182 ? -2.878 8.269 -0.648 1.00 98.69 182 PHE A CA 1
ATOM 1423 C C . PHE A 1 182 ? -3.939 9.117 -1.362 1.00 98.69 182 PHE A C 1
ATOM 1425 O O . PHE A 1 182 ? -5.009 8.626 -1.727 1.00 98.69 182 PHE A O 1
ATOM 1432 N N . GLU A 1 183 ? -3.631 10.381 -1.637 1.00 97.62 183 GLU A N 1
ATOM 1433 C CA . GLU A 1 183 ? -4.575 11.289 -2.297 1.00 97.62 183 GLU A CA 1
ATOM 1434 C C . GLU A 1 183 ? -4.910 10.844 -3.729 1.00 97.62 183 GLU A C 1
ATOM 1436 O O . GLU A 1 183 ? -6.061 10.938 -4.166 1.00 97.62 183 GLU A O 1
ATOM 1441 N N . LEU A 1 184 ? -3.929 10.296 -4.452 1.00 98.06 184 LEU A N 1
ATOM 1442 C CA . LEU A 1 184 ? -4.130 9.751 -5.791 1.00 98.06 184 LEU A CA 1
ATOM 1443 C C . LEU A 1 184 ? -5.048 8.523 -5.773 1.00 98.06 184 LEU A C 1
ATOM 1445 O O . LEU A 1 184 ? -5.924 8.411 -6.633 1.00 98.06 184 LEU A O 1
ATOM 1449 N N . ILE A 1 185 ? -4.873 7.618 -4.805 1.00 98.69 185 ILE A N 1
ATOM 1450 C CA . ILE A 1 185 ? -5.718 6.425 -4.653 1.00 98.69 185 ILE A CA 1
ATOM 1451 C C . ILE A 1 185 ? -7.166 6.828 -4.367 1.00 98.69 185 ILE A C 1
ATOM 1453 O O . ILE A 1 185 ? -8.070 6.304 -5.010 1.00 98.69 185 ILE A O 1
ATOM 1457 N N . VAL A 1 186 ? -7.395 7.807 -3.490 1.00 98.31 186 VAL A N 1
ATOM 1458 C CA . VAL A 1 186 ? -8.743 8.333 -3.200 1.00 98.31 186 VAL A CA 1
ATOM 1459 C C . VAL A 1 186 ? -9.374 8.955 -4.443 1.00 98.31 186 VAL A C 1
ATOM 1461 O O . VAL A 1 186 ? -10.528 8.680 -4.763 1.00 98.31 186 VAL A O 1
ATOM 1464 N N . SER A 1 187 ? -8.603 9.756 -5.180 1.00 97.81 187 SER A N 1
ATOM 1465 C CA . SER A 1 187 ? -9.068 10.424 -6.399 1.00 97.81 187 SER A CA 1
ATOM 1466 C C . SER A 1 187 ? -9.424 9.434 -7.518 1.00 97.81 187 SER A C 1
ATOM 1468 O O . SER A 1 187 ? -10.416 9.616 -8.228 1.00 97.81 187 SER A O 1
ATOM 1470 N N . ARG A 1 188 ? -8.635 8.363 -7.685 1.00 97.81 188 ARG A N 1
ATOM 1471 C CA . ARG A 1 188 ? -8.754 7.441 -8.830 1.00 97.81 188 ARG A CA 1
ATOM 1472 C C . ARG A 1 188 ? -9.459 6.130 -8.532 1.00 97.81 188 ARG A C 1
ATOM 1474 O O . ARG A 1 188 ? -9.937 5.496 -9.474 1.00 97.81 188 ARG A O 1
ATOM 1481 N N . GLY A 1 189 ? -9.558 5.727 -7.272 1.00 98.00 189 GLY A N 1
ATOM 1482 C CA . GLY A 1 189 ? -10.251 4.515 -6.836 1.00 98.00 189 GLY A CA 1
ATOM 1483 C C . GLY A 1 189 ? -11.638 4.337 -7.470 1.00 98.00 189 GLY A C 1
ATOM 1484 O O . GLY A 1 189 ? -11.904 3.258 -8.017 1.00 98.00 189 GLY A O 1
ATOM 1485 N N . PRO A 1 190 ? -12.495 5.380 -7.526 1.00 98.19 190 PRO A N 1
ATOM 1486 C CA . PRO A 1 190 ? -13.829 5.258 -8.111 1.00 98.19 190 PRO A CA 1
ATOM 1487 C C . PRO A 1 190 ? -13.826 4.765 -9.566 1.00 98.19 190 PRO A C 1
ATOM 1489 O O . PRO A 1 190 ? -14.737 4.047 -9.976 1.00 98.19 190 PRO A O 1
ATOM 1492 N N . SER A 1 191 ? -12.776 5.064 -10.345 1.00 97.31 191 SER A N 1
ATOM 1493 C CA . SER A 1 191 ? -12.652 4.618 -11.746 1.00 97.31 191 SER A CA 1
ATOM 1494 C C . SER A 1 191 ? -12.536 3.096 -11.907 1.00 97.31 191 SER A C 1
ATOM 1496 O O . SER A 1 191 ? -12.838 2.565 -12.977 1.00 97.31 191 SER A O 1
ATOM 1498 N N . VAL A 1 192 ? -12.140 2.384 -10.848 1.00 97.56 192 VAL A N 1
ATOM 1499 C CA . VAL A 1 192 ? -12.023 0.917 -10.827 1.00 97.56 192 VAL A CA 1
ATOM 1500 C C . VAL A 1 192 ? -13.046 0.237 -9.908 1.00 97.56 192 VAL A C 1
ATOM 1502 O O . VAL A 1 192 ? -13.028 -0.995 -9.785 1.00 97.56 192 VAL A O 1
ATOM 1505 N N . GLY A 1 193 ? -13.957 1.026 -9.326 1.00 97.50 193 GLY A N 1
ATOM 1506 C CA . GLY A 1 193 ? -15.004 0.584 -8.402 1.00 97.50 193 GLY A CA 1
ATOM 1507 C C . GLY A 1 193 ? -14.595 0.569 -6.926 1.00 97.50 193 GLY A C 1
ATOM 1508 O O . GLY A 1 193 ? -15.268 -0.086 -6.143 1.00 97.50 193 GLY A O 1
ATOM 1509 N N . LEU A 1 194 ? -13.499 1.236 -6.553 1.00 97.56 194 LEU A N 1
ATOM 1510 C CA . LEU A 1 194 ? -13.015 1.325 -5.173 1.00 97.56 194 LEU A CA 1
ATOM 1511 C C . LEU A 1 194 ? -13.321 2.718 -4.602 1.00 97.56 194 LEU A C 1
ATOM 1513 O O . LEU A 1 194 ? -12.642 3.681 -4.950 1.00 97.56 194 LEU A O 1
ATOM 1517 N N . ASN A 1 195 ? -14.308 2.843 -3.715 1.00 97.12 195 ASN A N 1
ATOM 1518 C CA . ASN A 1 195 ? -14.598 4.117 -3.056 1.00 97.12 195 ASN A CA 1
ATOM 1519 C C . ASN A 1 195 ? -13.982 4.129 -1.659 1.00 97.12 195 ASN A C 1
ATOM 1521 O O . ASN A 1 195 ? -14.431 3.414 -0.764 1.00 97.12 195 ASN A O 1
ATOM 1525 N N . VAL A 1 196 ? -12.955 4.954 -1.472 1.00 96.94 196 VAL A N 1
ATOM 1526 C CA . VAL A 1 196 ? -12.239 5.068 -0.198 1.00 96.94 196 VA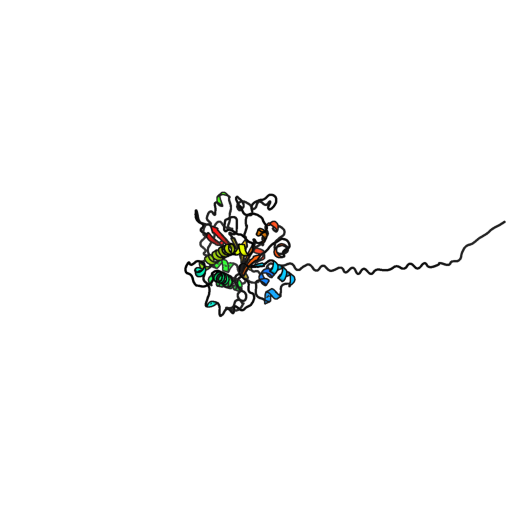L A CA 1
ATOM 1527 C C . VAL A 1 196 ? -12.251 6.494 0.311 1.00 96.94 196 VAL A C 1
ATOM 1529 O O . VAL A 1 196 ? -12.359 7.459 -0.447 1.00 96.94 196 VAL A O 1
ATOM 1532 N N . SER A 1 197 ? -12.126 6.611 1.618 1.00 95.75 197 SER A N 1
ATOM 1533 C CA . SER A 1 197 ? -12.070 7.859 2.356 1.00 95.75 197 SER A CA 1
ATOM 1534 C C . SER A 1 197 ? -10.893 7.808 3.316 1.00 95.75 197 SER A C 1
ATOM 1536 O O . SER A 1 197 ? -10.610 6.758 3.868 1.00 95.75 197 SER A O 1
ATOM 1538 N N . LEU A 1 198 ? -10.199 8.930 3.500 1.00 96.31 198 LEU A N 1
ATOM 1539 C CA . LEU A 1 198 ? -9.057 9.021 4.412 1.00 96.31 198 LEU A CA 1
ATOM 1540 C C . LEU A 1 198 ? -9.597 9.316 5.809 1.00 96.31 198 LEU A C 1
ATOM 1542 O O . LEU A 1 198 ? -9.976 10.449 6.092 1.00 96.31 198 LEU A O 1
ATOM 1546 N N . ASN A 1 199 ? -9.696 8.321 6.676 1.00 95.50 199 ASN A N 1
ATOM 1547 C CA . ASN A 1 199 ? -10.110 8.510 8.069 1.00 95.50 199 ASN A CA 1
ATOM 1548 C C . ASN A 1 199 ? -9.603 7.345 8.918 1.00 95.50 199 ASN A C 1
ATOM 1550 O O . ASN A 1 199 ? -8.975 6.422 8.413 1.00 95.50 199 ASN A O 1
ATOM 1554 N N . ARG A 1 200 ? -9.866 7.346 10.223 1.00 94.62 200 ARG A N 1
ATOM 1555 C CA . ARG A 1 200 ? -9.328 6.284 11.087 1.00 94.62 200 ARG A CA 1
ATOM 1556 C C . ARG A 1 200 ? -9.898 4.879 10.828 1.00 94.62 200 ARG A C 1
ATOM 1558 O O . ARG A 1 200 ? -9.354 3.909 11.346 1.00 94.62 200 ARG A O 1
ATOM 1565 N N . TYR A 1 201 ? -11.001 4.762 10.090 1.00 96.56 201 TYR A N 1
ATOM 1566 C CA . TYR A 1 201 ? -11.662 3.491 9.778 1.00 96.56 201 TYR A CA 1
ATOM 1567 C C . TYR A 1 201 ? -11.308 2.951 8.389 1.00 96.56 201 TYR A C 1
ATOM 1569 O O . TYR A 1 201 ? -11.359 1.741 8.155 1.00 96.56 201 TYR A O 1
ATOM 1577 N N . ASP A 1 202 ? -10.980 3.851 7.464 1.00 97.44 202 ASP A N 1
ATOM 1578 C CA . ASP A 1 202 ? -10.789 3.577 6.048 1.00 97.44 202 ASP A CA 1
ATOM 1579 C C . ASP A 1 202 ? -9.495 4.220 5.540 1.00 97.44 202 ASP A C 1
ATOM 1581 O O . ASP A 1 202 ? -9.190 5.373 5.830 1.00 97.44 202 ASP A O 1
ATOM 1585 N N . PHE A 1 203 ? -8.737 3.425 4.787 1.00 97.81 203 PHE A N 1
ATOM 1586 C CA . PHE A 1 203 ? -7.579 3.822 3.994 1.00 97.81 203 PHE A CA 1
ATOM 1587 C C . PHE A 1 203 ? -6.656 4.874 4.640 1.00 97.81 203 PHE A C 1
ATOM 1589 O O . PHE A 1 203 ? -6.447 5.965 4.117 1.00 97.81 203 PHE A O 1
ATOM 1596 N N . PHE A 1 204 ? -6.062 4.526 5.779 1.00 97.31 204 PHE A N 1
ATOM 1597 C CA . PHE A 1 204 ? -5.123 5.395 6.496 1.00 97.31 204 PHE A CA 1
ATOM 1598 C C . PHE A 1 204 ? -3.699 4.845 6.549 1.00 97.31 204 PHE A C 1
ATOM 1600 O O . PHE A 1 204 ? -2.825 5.528 7.072 1.00 97.31 204 PHE A O 1
ATOM 1607 N N . HIS A 1 205 ? -3.436 3.630 6.060 1.00 98.25 205 HIS A N 1
ATOM 1608 C CA . HIS A 1 205 ? -2.097 3.055 6.132 1.00 98.25 205 HIS A CA 1
ATOM 1609 C C . HIS A 1 205 ? -1.747 2.138 4.955 1.00 98.25 205 HIS A C 1
ATOM 1611 O O . HIS A 1 205 ? -2.592 1.726 4.154 1.00 98.25 205 HIS A O 1
ATOM 1617 N N . GLY A 1 206 ? -0.459 1.824 4.870 1.00 98.44 206 GLY A N 1
ATOM 1618 C CA . GLY A 1 206 ? 0.078 0.734 4.074 1.00 98.44 206 GLY A CA 1
ATOM 1619 C C . GLY A 1 206 ? 1.425 0.270 4.613 1.00 98.44 206 GLY A C 1
ATOM 1620 O O . GLY A 1 206 ? 2.080 0.971 5.381 1.00 98.44 206 GLY A O 1
ATOM 1621 N N . HIS A 1 207 ? 1.847 -0.906 4.180 1.00 98.69 207 HIS A N 1
ATOM 1622 C CA . HIS A 1 207 ? 3.067 -1.562 4.627 1.00 98.69 207 HIS A CA 1
ATOM 1623 C C . HIS A 1 207 ? 4.144 -1.406 3.564 1.00 98.69 207 HIS A C 1
ATOM 1625 O O . HIS A 1 207 ? 3.998 -1.910 2.443 1.00 98.69 207 HIS A O 1
ATOM 1631 N N . LEU A 1 208 ? 5.221 -0.695 3.893 1.00 98.69 208 LEU A N 1
ATOM 1632 C CA . LEU A 1 208 ? 6.365 -0.573 3.001 1.00 98.69 208 LEU A CA 1
ATOM 1633 C C . LEU A 1 208 ? 7.166 -1.867 3.076 1.00 98.69 208 LEU A C 1
ATOM 1635 O O . LEU A 1 208 ? 7.596 -2.272 4.153 1.00 98.69 208 LEU A O 1
ATOM 1639 N N . PHE A 1 209 ? 7.388 -2.502 1.930 1.00 98.75 209 PHE A N 1
ATOM 1640 C CA . PHE A 1 209 ? 8.081 -3.779 1.845 1.00 98.75 209 PHE A CA 1
ATOM 1641 C C . PHE A 1 209 ? 9.222 -3.751 0.826 1.00 98.75 209 PHE A C 1
ATOM 1643 O O . PHE A 1 209 ? 9.210 -3.016 -0.166 1.00 98.75 209 PHE A O 1
ATOM 1650 N N . LEU A 1 210 ? 10.208 -4.612 1.064 1.00 98.50 210 LEU A N 1
ATOM 1651 C CA . LEU A 1 210 ? 11.300 -4.921 0.150 1.00 98.50 210 LEU A CA 1
ATOM 1652 C C . LEU A 1 210 ? 11.053 -6.309 -0.438 1.00 98.50 210 LEU A C 1
ATOM 1654 O O . LEU A 1 210 ? 11.135 -7.316 0.268 1.00 98.50 210 LEU A O 1
ATOM 1658 N N . ALA A 1 211 ? 10.703 -6.356 -1.724 1.00 97.56 211 ALA A N 1
ATOM 1659 C CA . ALA A 1 211 ? 10.238 -7.565 -2.393 1.00 97.56 211 ALA A CA 1
ATOM 1660 C C . ALA A 1 211 ? 11.237 -8.727 -2.305 1.00 97.56 211 ALA A C 1
ATOM 1662 O O . ALA A 1 211 ? 12.433 -8.561 -2.582 1.00 97.56 211 ALA A O 1
ATOM 1663 N N . LYS A 1 212 ? 10.724 -9.935 -2.027 1.00 88.62 212 LYS A N 1
ATOM 1664 C CA . LYS A 1 212 ? 11.517 -11.174 -2.043 1.00 88.62 212 LYS A CA 1
ATOM 1665 C C . LYS A 1 212 ? 12.261 -11.303 -3.379 1.00 88.62 212 LYS A C 1
ATOM 1667 O O . LYS A 1 212 ? 11.748 -10.941 -4.438 1.00 88.62 212 LYS A O 1
ATOM 1672 N N . GLU A 1 213 ? 13.505 -11.779 -3.314 1.00 89.75 213 GLU A N 1
ATOM 1673 C CA . GLU A 1 213 ? 14.415 -12.024 -4.452 1.00 89.75 213 GLU A CA 1
ATOM 1674 C C . GLU A 1 213 ? 14.904 -10.799 -5.244 1.00 89.75 213 GLU A C 1
ATOM 1676 O O . GLU A 1 213 ? 15.845 -10.920 -6.030 1.00 89.75 213 GLU A O 1
ATOM 1681 N N . THR A 1 214 ? 14.268 -9.637 -5.099 1.00 93.56 214 THR A N 1
ATOM 1682 C CA . THR A 1 214 ? 14.595 -8.441 -5.893 1.00 93.56 214 THR A CA 1
ATOM 1683 C C . THR A 1 214 ? 15.053 -7.263 -5.063 1.00 93.56 214 THR A C 1
ATOM 1685 O O . THR A 1 214 ? 15.767 -6.423 -5.595 1.00 93.56 214 THR A O 1
ATOM 1688 N N . GLY A 1 215 ? 14.597 -7.157 -3.814 1.00 96.56 215 GLY A N 1
ATOM 1689 C CA . GLY A 1 215 ? 14.713 -5.928 -3.036 1.00 96.56 215 GLY A CA 1
ATOM 1690 C C . GLY A 1 215 ? 13.904 -4.766 -3.622 1.00 96.56 215 GLY A C 1
ATOM 1691 O O . GLY A 1 215 ? 14.111 -3.629 -3.212 1.00 96.56 215 GLY A O 1
ATOM 1692 N N . ARG A 1 216 ? 13.002 -5.007 -4.592 1.00 97.44 216 ARG A N 1
ATOM 1693 C CA . ARG A 1 216 ? 12.184 -3.942 -5.188 1.00 97.44 216 ARG A CA 1
ATOM 1694 C C . ARG A 1 216 ? 11.316 -3.317 -4.101 1.00 97.44 216 ARG A C 1
ATOM 1696 O O . ARG A 1 216 ? 10.568 -4.026 -3.431 1.00 97.44 216 ARG A O 1
ATOM 1703 N N . LEU A 1 217 ? 11.412 -2.001 -3.969 1.00 98.56 217 LEU A N 1
ATOM 1704 C CA . LEU A 1 217 ? 10.604 -1.230 -3.037 1.00 98.56 217 LEU A CA 1
ATOM 1705 C C . LEU A 1 217 ? 9.131 -1.247 -3.468 1.00 98.56 217 LEU A C 1
ATOM 1707 O O . LEU A 1 217 ? 8.813 -0.982 -4.634 1.00 98.56 217 LEU A O 1
ATOM 1711 N N . GLY A 1 218 ? 8.239 -1.532 -2.528 1.00 98.62 218 GLY A N 1
ATOM 1712 C CA . GLY A 1 218 ? 6.799 -1.480 -2.735 1.00 98.62 218 GLY A CA 1
ATOM 1713 C C . GLY A 1 218 ? 6.049 -1.077 -1.475 1.00 98.62 218 GLY A C 1
ATOM 1714 O O . GLY A 1 218 ? 6.618 -1.029 -0.387 1.00 98.62 218 GLY A O 1
ATOM 1715 N N . ILE A 1 219 ? 4.767 -0.768 -1.645 1.00 98.88 219 ILE A N 1
ATOM 1716 C CA . ILE A 1 219 ? 3.828 -0.529 -0.550 1.00 98.88 219 ILE A CA 1
ATOM 1717 C C . ILE A 1 219 ? 2.564 -1.332 -0.833 1.00 98.88 219 ILE A C 1
ATOM 1719 O O . ILE A 1 219 ? 2.005 -1.244 -1.932 1.00 98.88 219 ILE A O 1
ATOM 1723 N N . LEU A 1 220 ? 2.125 -2.111 0.152 1.00 98.81 220 LEU A N 1
ATOM 1724 C CA . LEU A 1 220 ? 0.812 -2.743 0.158 1.00 98.81 220 LEU A CA 1
ATOM 1725 C C . LEU A 1 220 ? -0.108 -1.918 1.055 1.00 98.81 220 LEU A C 1
ATOM 1727 O O . LEU A 1 220 ? 0.072 -1.893 2.266 1.00 98.81 220 LEU A O 1
ATOM 1731 N N . PHE A 1 221 ? -1.065 -1.216 0.463 1.00 98.81 221 PHE A N 1
ATOM 1732 C CA . PHE A 1 221 ? -2.058 -0.462 1.214 1.00 98.81 221 PHE A CA 1
ATOM 1733 C C . PHE A 1 221 ? -3.305 -1.293 1.483 1.00 98.81 221 PHE A C 1
ATOM 1735 O O . PHE A 1 221 ? -3.725 -2.096 0.637 1.00 98.81 221 PHE A O 1
ATOM 1742 N N . HIS A 1 222 ? -3.949 -0.988 2.607 1.00 98.00 222 HIS A N 1
ATOM 1743 C CA . HIS A 1 222 ? -5.232 -1.554 2.984 1.00 98.00 222 HIS A CA 1
ATOM 1744 C C . HIS A 1 222 ? -6.283 -0.456 3.125 1.00 98.00 222 HIS A C 1
ATOM 1746 O O . HIS A 1 222 ? -6.169 0.478 3.918 1.00 98.00 222 HIS A O 1
ATOM 1752 N N . ALA A 1 223 ? -7.327 -0.571 2.314 1.00 98.00 223 ALA A N 1
ATOM 1753 C CA . ALA A 1 223 ? -8.548 0.200 2.462 1.00 98.00 223 ALA A CA 1
ATOM 1754 C C . ALA A 1 223 ? -9.592 -0.580 3.271 1.00 98.00 223 ALA A C 1
ATOM 1756 O O . ALA A 1 223 ? -9.438 -1.784 3.513 1.00 98.00 223 ALA A O 1
ATOM 1757 N N . LYS A 1 224 ? -10.674 0.099 3.666 1.00 96.81 224 LYS A N 1
ATOM 1758 C CA . LYS A 1 224 ? -11.807 -0.490 4.393 1.00 96.81 224 LYS A CA 1
ATOM 1759 C C . LYS A 1 224 ? -11.333 -1.306 5.607 1.00 96.81 224 LYS A C 1
ATOM 1761 O O . LYS A 1 224 ? -11.735 -2.452 5.778 1.00 96.81 224 LYS A O 1
ATOM 1766 N N . GLU A 1 225 ? -10.393 -0.752 6.375 1.00 95.38 225 GLU A N 1
ATOM 1767 C CA . GLU A 1 225 ? -9.635 -1.489 7.396 1.00 95.38 225 GLU A CA 1
ATOM 1768 C C . GLU A 1 225 ? -10.516 -2.016 8.521 1.00 95.38 225 GLU A C 1
ATOM 1770 O O . GLU A 1 225 ? -10.363 -3.155 8.958 1.00 95.38 225 GLU A O 1
ATOM 1775 N N . TYR A 1 226 ? -11.494 -1.210 8.929 1.00 96.25 226 TYR A N 1
ATOM 1776 C CA . TYR A 1 226 ? -12.402 -1.555 10.011 1.00 96.25 226 TYR A CA 1
ATOM 1777 C C . TYR A 1 226 ? -13.857 -1.565 9.527 1.00 96.25 226 TYR A C 1
ATOM 1779 O O . TYR A 1 226 ? -14.581 -0.599 9.786 1.00 96.25 226 TYR A O 1
ATOM 1787 N N . PRO A 1 227 ? -14.319 -2.625 8.830 1.00 96.44 227 PRO A N 1
ATOM 1788 C CA . PRO A 1 227 ? -15.722 -2.771 8.458 1.00 96.44 227 PRO A CA 1
ATOM 1789 C C . PRO A 1 227 ? -16.625 -2.815 9.690 1.00 96.44 227 PRO A C 1
ATOM 1791 O O . PRO A 1 227 ? -16.259 -3.363 10.731 1.00 96.44 227 PRO A O 1
ATOM 1794 N N . ALA A 1 228 ? -17.826 -2.261 9.571 1.00 96.50 228 ALA A N 1
ATOM 1795 C CA . ALA A 1 228 ? -18.835 -2.300 10.614 1.00 96.50 228 ALA A CA 1
ATOM 1796 C C . ALA A 1 228 ? -19.253 -3.738 10.902 1.00 96.50 228 ALA A C 1
ATOM 1798 O O . ALA A 1 228 ? -19.459 -4.538 9.989 1.00 96.50 228 ALA A O 1
ATOM 1799 N N . TYR A 1 229 ? -19.402 -4.048 12.188 1.00 96.12 229 TYR A N 1
ATOM 1800 C CA . TYR A 1 229 ? -19.979 -5.313 12.608 1.00 96.12 229 TYR A CA 1
ATOM 1801 C C . TYR A 1 229 ? -21.394 -5.435 12.042 1.00 96.12 229 TYR A C 1
ATOM 1803 O O . TYR A 1 229 ? -22.267 -4.613 12.336 1.00 96.12 229 TYR A O 1
ATOM 1811 N N . ASP A 1 230 ? -21.631 -6.506 11.296 1.00 95.31 230 ASP A N 1
ATOM 1812 C CA . ASP A 1 230 ? -22.963 -6.916 10.883 1.00 95.31 230 ASP A CA 1
ATOM 1813 C C . ASP A 1 230 ? -23.140 -8.409 11.153 1.00 95.31 230 ASP A C 1
ATOM 1815 O O . ASP A 1 230 ? -22.367 -9.247 10.703 1.00 95.31 230 ASP A O 1
ATOM 1819 N N . LYS A 1 231 ? -24.192 -8.769 11.886 1.00 94.75 231 LYS A N 1
ATOM 1820 C CA . LYS A 1 231 ? -24.454 -10.158 12.299 1.00 94.75 231 LYS A CA 1
ATOM 1821 C C . LYS A 1 231 ? -24.628 -11.152 11.137 1.00 94.75 231 LYS A C 1
ATOM 1823 O O . LYS A 1 231 ? -24.594 -12.358 11.382 1.00 94.75 231 LYS A O 1
ATOM 1828 N N . HIS A 1 232 ? -24.902 -10.679 9.926 1.00 93.75 232 HIS A N 1
ATOM 1829 C CA . HIS A 1 232 ? -25.147 -11.496 8.744 1.00 93.75 232 HIS A CA 1
ATOM 1830 C C . HIS A 1 232 ? -23.976 -11.436 7.766 1.00 93.75 232 HIS A C 1
ATOM 1832 O O . HIS A 1 232 ? -23.514 -12.492 7.334 1.00 93.75 232 HIS A O 1
ATOM 1838 N N . ASP A 1 233 ? -23.481 -10.235 7.472 1.00 92.31 233 ASP A N 1
ATOM 1839 C CA . ASP A 1 233 ? -22.501 -10.012 6.408 1.00 92.31 233 ASP A CA 1
ATOM 1840 C C . ASP A 1 233 ? -21.054 -9.976 6.934 1.00 92.31 233 ASP A C 1
ATOM 1842 O O . ASP A 1 233 ? -20.152 -10.513 6.288 1.00 92.31 233 ASP A O 1
ATOM 1846 N N . PHE A 1 234 ? -20.826 -9.430 8.138 1.00 95.31 234 PHE A N 1
ATOM 1847 C CA . PHE A 1 234 ? -19.502 -9.358 8.774 1.00 95.31 234 PHE A CA 1
ATOM 1848 C C . PHE A 1 234 ? -19.576 -9.512 10.307 1.00 95.31 234 PHE A C 1
ATOM 1850 O O . PHE A 1 234 ? -19.435 -8.536 11.053 1.00 95.31 234 PHE A O 1
ATOM 1857 N N . PRO A 1 235 ? -19.811 -10.736 10.822 1.00 94.81 235 PRO A N 1
ATOM 1858 C CA . PRO A 1 235 ? -20.069 -10.976 12.243 1.00 94.81 235 PRO A CA 1
ATOM 1859 C C . PRO A 1 235 ? -18.775 -11.058 13.073 1.00 94.81 235 PRO A C 1
ATOM 1861 O O . PRO A 1 235 ? -18.650 -11.914 13.951 1.00 94.81 235 PRO A O 1
ATOM 1864 N N . PHE A 1 236 ? -17.804 -10.188 12.790 1.00 93.56 236 PHE A N 1
ATOM 1865 C CA . PHE A 1 236 ? -16.483 -10.183 13.415 1.00 93.56 236 PHE A CA 1
ATOM 1866 C C . PHE A 1 236 ? -16.252 -8.882 14.180 1.00 93.56 236 PHE A C 1
ATOM 1868 O O . PHE A 1 236 ? -16.434 -7.788 13.646 1.00 93.56 236 PHE A O 1
ATOM 1875 N N . ASP A 1 237 ? -15.847 -9.030 15.440 1.00 92.56 237 ASP A N 1
ATOM 1876 C CA . ASP A 1 237 ? -15.337 -7.938 16.264 1.00 92.56 237 ASP A CA 1
ATOM 1877 C C . ASP A 1 237 ? -13.838 -7.788 15.979 1.00 92.56 237 ASP A C 1
ATOM 1879 O O . ASP A 1 237 ? -13.046 -8.679 16.301 1.00 92.56 237 ASP A O 1
ATOM 1883 N N . THR A 1 238 ? -13.458 -6.690 15.325 1.00 90.88 238 THR A N 1
ATOM 1884 C CA . THR A 1 238 ? -12.058 -6.384 14.985 1.00 90.88 238 THR A CA 1
ATOM 1885 C C . THR A 1 238 ? -11.393 -5.497 16.042 1.00 90.88 238 THR A C 1
ATOM 1887 O O . THR A 1 238 ? -10.324 -4.934 15.809 1.00 90.88 238 THR A O 1
ATOM 1890 N N . GLY A 1 239 ? -12.012 -5.366 17.217 1.00 93.38 239 GLY A N 1
ATOM 1891 C CA . GLY A 1 239 ? -11.477 -4.669 18.373 1.00 93.38 239 GLY A CA 1
ATOM 1892 C C . GLY A 1 239 ? -11.799 -3.177 18.411 1.00 93.38 239 GLY A C 1
ATOM 1893 O O . GLY A 1 239 ? -12.664 -2.650 17.714 1.00 93.38 239 GLY A O 1
ATOM 1894 N N . TYR A 1 240 ? -11.064 -2.466 19.264 1.00 95.56 240 TYR A N 1
ATOM 1895 C CA . TYR A 1 240 ? -11.351 -1.082 19.646 1.00 95.56 240 TYR A CA 1
ATOM 1896 C C . TYR A 1 240 ? -11.447 -0.097 18.475 1.00 95.56 240 TYR A C 1
ATOM 1898 O O . TYR A 1 240 ? -12.277 0.816 18.509 1.00 95.56 240 TYR A O 1
ATOM 1906 N N . CYS A 1 241 ? -10.651 -0.295 17.424 1.00 95.00 241 CYS A N 1
ATOM 1907 C CA . CYS A 1 241 ? -10.652 0.565 16.242 1.00 95.00 241 CYS A CA 1
ATOM 1908 C C . CYS A 1 241 ? -11.892 0.422 15.350 1.00 95.00 241 CYS A C 1
ATOM 1910 O O . CYS A 1 241 ? -12.201 1.344 14.602 1.00 95.00 241 CYS A O 1
ATOM 1912 N N . GLN A 1 242 ? -12.669 -0.654 15.503 1.00 95.69 242 GLN A N 1
ATOM 1913 C CA . GLN A 1 242 ? -13.968 -0.814 14.845 1.00 95.69 242 GLN A CA 1
ATOM 1914 C C . GLN A 1 242 ? -15.050 0.098 15.435 1.00 95.69 242 GLN A C 1
ATOM 1916 O O . GLN A 1 242 ? -16.067 0.370 14.799 1.00 95.69 242 GLN A O 1
ATOM 1921 N N . THR A 1 243 ? -14.870 0.563 16.673 1.00 94.12 243 THR A N 1
ATOM 1922 C CA . THR A 1 243 ? -15.915 1.279 17.413 1.00 94.12 243 THR A CA 1
ATOM 1923 C C . THR A 1 243 ? -16.329 2.554 16.685 1.00 94.12 243 THR A C 1
ATOM 1925 O O . THR A 1 243 ? -15.530 3.477 16.540 1.00 94.12 243 THR A O 1
ATOM 1928 N N . GLY A 1 244 ? -17.600 2.624 16.280 1.00 92.25 244 GLY A N 1
ATOM 1929 C CA . GLY A 1 244 ? -18.166 3.792 15.601 1.00 92.25 244 GLY A CA 1
ATOM 1930 C C . GLY A 1 244 ? -17.866 3.873 14.102 1.00 92.25 244 GLY A C 1
ATOM 1931 O O . GLY A 1 244 ? -18.189 4.891 13.492 1.00 92.25 244 GLY A O 1
ATOM 1932 N N . THR A 1 245 ? -17.279 2.829 13.507 1.00 95.19 245 THR A N 1
ATOM 1933 C CA . THR A 1 245 ? -17.084 2.758 12.056 1.00 95.19 245 THR A CA 1
ATOM 1934 C C . THR A 1 245 ? -18.418 2.753 11.306 1.00 95.19 245 THR A C 1
ATOM 1936 O O . THR A 1 245 ? -19.411 2.169 11.746 1.00 95.19 245 THR A O 1
ATOM 1939 N N . ASN A 1 246 ? -18.428 3.393 10.142 1.00 92.75 246 ASN A N 1
ATOM 1940 C CA . ASN A 1 246 ? -19.510 3.355 9.160 1.00 92.75 246 ASN A CA 1
ATOM 1941 C C . ASN A 1 246 ? -19.086 2.652 7.860 1.00 92.75 246 ASN A C 1
ATOM 1943 O O . ASN A 1 246 ? -19.807 2.724 6.863 1.00 92.75 246 ASN A O 1
ATOM 1947 N N . VAL A 1 247 ? -17.916 2.008 7.851 1.00 96.31 247 VAL A N 1
ATOM 1948 C CA . VAL A 1 247 ? -17.407 1.279 6.691 1.00 96.31 247 VAL A CA 1
ATOM 1949 C C . VAL A 1 247 ? -18.302 0.070 6.452 1.00 96.31 247 VAL A C 1
ATOM 1951 O O . VAL A 1 247 ? -18.353 -0.849 7.263 1.00 96.31 247 VAL A O 1
ATOM 1954 N N . VAL A 1 248 ? -19.036 0.071 5.345 1.00 94.75 248 VAL A N 1
ATOM 1955 C CA . VAL A 1 248 ? -19.919 -1.041 4.984 1.00 94.75 248 VAL A CA 1
ATOM 1956 C C . VAL A 1 248 ? -19.080 -2.209 4.471 1.00 94.75 248 VAL A C 1
ATOM 1958 O O . VAL A 1 248 ? -18.151 -2.014 3.689 1.00 94.75 248 VAL A O 1
ATOM 1961 N N . TYR A 1 249 ? -19.415 -3.421 4.910 1.00 96.50 249 TYR A N 1
ATOM 1962 C CA . TYR A 1 249 ? -18.868 -4.641 4.333 1.00 96.50 249 TYR A CA 1
ATOM 1963 C C . TYR A 1 249 ? -19.688 -5.029 3.094 1.00 96.50 249 TYR A C 1
ATOM 1965 O O . TYR A 1 249 ? -20.827 -5.478 3.210 1.00 96.50 249 TYR A O 1
ATOM 1973 N N . ASP A 1 250 ? -19.120 -4.829 1.907 1.00 94.81 250 ASP A N 1
ATOM 1974 C CA . ASP A 1 250 ? -19.746 -5.135 0.618 1.00 94.81 250 ASP A CA 1
ATOM 1975 C C . ASP A 1 250 ? -18.711 -5.629 -0.417 1.00 94.81 250 ASP A C 1
ATOM 1977 O O . ASP A 1 250 ? -17.580 -5.985 -0.082 1.00 94.81 250 ASP A O 1
ATOM 1981 N N . GLU A 1 251 ? -19.087 -5.679 -1.697 1.00 95.19 251 GLU A N 1
ATOM 1982 C CA . GLU A 1 251 ? -18.202 -6.141 -2.775 1.00 95.19 251 GLU A CA 1
ATOM 1983 C C . GLU A 1 251 ? -16.961 -5.253 -2.989 1.00 95.19 251 GLU A C 1
ATOM 1985 O O . GLU A 1 251 ? -15.988 -5.718 -3.591 1.00 95.19 251 GLU A O 1
ATOM 1990 N N . GLU A 1 252 ? -16.933 -4.012 -2.482 1.00 95.88 252 GLU A N 1
ATOM 1991 C CA . GLU A 1 252 ? -15.730 -3.169 -2.520 1.00 95.88 252 GLU A CA 1
ATOM 1992 C C . GLU A 1 252 ? -14.609 -3.741 -1.637 1.00 95.88 252 GLU A C 1
ATOM 1994 O O . GLU A 1 252 ? -13.434 -3.471 -1.896 1.00 95.88 252 GLU A O 1
ATOM 1999 N N . MET A 1 253 ? -14.927 -4.613 -0.668 1.00 96.75 253 MET A N 1
ATOM 2000 C CA . MET A 1 253 ? -13.928 -5.347 0.125 1.00 96.75 253 MET A CA 1
ATOM 2001 C C . MET A 1 253 ? -12.996 -6.189 -0.747 1.00 96.75 253 MET 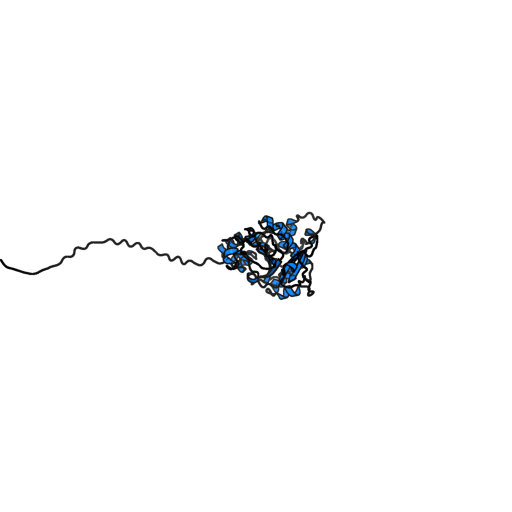A C 1
ATOM 2003 O O . MET A 1 253 ? -11.832 -6.386 -0.402 1.00 96.75 253 MET A O 1
ATOM 2007 N N . ASN A 1 254 ? -13.464 -6.647 -1.911 1.00 98.06 254 ASN A N 1
ATOM 2008 C CA . ASN A 1 254 ? -12.624 -7.371 -2.865 1.00 98.06 254 ASN A CA 1
ATOM 2009 C C . ASN A 1 254 ? -11.489 -6.493 -3.422 1.00 98.06 254 ASN A C 1
ATOM 2011 O O . ASN A 1 254 ? -10.493 -7.016 -3.908 1.00 98.06 254 ASN A O 1
ATOM 2015 N N . LEU A 1 255 ? -11.634 -5.168 -3.377 1.00 98.44 255 LEU A N 1
ATOM 2016 C CA . LEU A 1 255 ? -10.725 -4.193 -3.983 1.00 98.44 255 LEU A CA 1
ATOM 2017 C C . LEU A 1 255 ? -9.824 -3.500 -2.955 1.00 98.44 255 LEU A C 1
ATOM 2019 O O . LEU A 1 255 ? -9.119 -2.549 -3.286 1.00 98.44 255 LEU A O 1
ATOM 2023 N N . ARG A 1 256 ? -9.842 -3.961 -1.704 1.00 97.81 256 ARG A N 1
ATOM 2024 C CA . ARG A 1 256 ? -9.204 -3.260 -0.588 1.00 97.81 256 ARG A CA 1
ATOM 2025 C C . ARG A 1 256 ? -7.676 -3.285 -0.584 1.00 97.81 256 ARG A C 1
ATOM 2027 O O . ARG A 1 256 ? -7.076 -2.498 0.138 1.00 97.81 256 ARG A O 1
ATOM 2034 N N . ASN A 1 257 ? -7.055 -4.202 -1.326 1.00 98.62 257 ASN A N 1
ATOM 2035 C CA . ASN A 1 257 ? -5.600 -4.314 -1.404 1.00 98.62 257 ASN A CA 1
ATOM 2036 C C . ASN A 1 257 ? -5.105 -3.494 -2.592 1.00 98.62 257 ASN A C 1
ATOM 2038 O O . ASN A 1 257 ? -5.422 -3.806 -3.745 1.00 98.62 257 ASN A O 1
ATOM 2042 N N . ILE A 1 258 ? -4.307 -2.466 -2.321 1.00 98.88 258 ILE A N 1
ATOM 2043 C CA . ILE A 1 258 ? -3.714 -1.618 -3.354 1.00 98.88 258 ILE A CA 1
ATOM 2044 C C . ILE A 1 258 ? -2.205 -1.792 -3.302 1.00 98.88 258 ILE A C 1
ATOM 2046 O O . ILE A 1 258 ? -1.589 -1.664 -2.252 1.00 98.88 258 ILE A O 1
ATOM 2050 N N . LEU A 1 259 ? -1.605 -2.095 -4.443 1.00 98.88 259 LEU A N 1
ATOM 2051 C CA . LEU A 1 259 ? -0.178 -2.312 -4.576 1.00 98.88 259 LEU A CA 1
ATOM 2052 C C . LEU A 1 259 ? 0.453 -1.140 -5.321 1.00 98.88 259 LEU A C 1
ATOM 2054 O O . LEU A 1 259 ? 0.116 -0.867 -6.479 1.00 98.88 259 LEU A O 1
ATOM 2058 N N . TRP A 1 260 ? 1.417 -0.496 -4.672 1.00 98.81 260 TRP A N 1
ATOM 2059 C CA . TRP A 1 260 ? 2.383 0.365 -5.335 1.00 98.81 260 TRP A CA 1
ATOM 2060 C C . TRP A 1 260 ? 3.739 -0.333 -5.420 1.00 98.81 260 TRP A C 1
ATOM 2062 O O . TRP A 1 260 ? 4.194 -0.954 -4.461 1.00 98.81 260 TRP A O 1
ATOM 2072 N N . LEU A 1 261 ? 4.399 -0.218 -6.569 1.00 98.56 261 LEU A N 1
ATOM 2073 C CA . LEU A 1 261 ? 5.777 -0.657 -6.766 1.00 98.56 261 LEU A CA 1
ATOM 2074 C C . LEU A 1 261 ? 6.590 0.510 -7.304 1.00 98.56 261 LEU A C 1
ATOM 2076 O O . LEU A 1 261 ? 6.226 1.084 -8.333 1.00 98.56 261 LEU A O 1
ATOM 2080 N N . ALA A 1 262 ? 7.729 0.794 -6.680 1.00 97.75 262 ALA A N 1
ATOM 2081 C CA . ALA A 1 262 ? 8.697 1.733 -7.229 1.00 97.75 262 ALA A CA 1
ATOM 2082 C C . ALA A 1 262 ? 9.250 1.211 -8.567 1.00 97.75 262 ALA A C 1
ATOM 2084 O O . ALA A 1 262 ? 9.181 0.002 -8.836 1.00 97.75 262 ALA A O 1
ATOM 2085 N N . PRO A 1 263 ? 9.827 2.064 -9.427 1.00 95.25 263 PRO A N 1
ATOM 2086 C CA . PRO A 1 263 ? 10.531 1.586 -10.611 1.00 95.25 263 PRO A CA 1
ATOM 2087 C C . PRO A 1 263 ? 11.628 0.580 -10.248 1.00 95.25 263 PRO A C 1
ATOM 2089 O O . PRO A 1 263 ? 12.235 0.650 -9.182 1.00 95.25 263 PRO A O 1
ATOM 2092 N N . MET A 1 264 ? 11.871 -0.386 -11.133 1.00 93.19 264 MET A N 1
ATOM 2093 C CA . MET A 1 264 ? 12.885 -1.419 -10.922 1.00 93.19 264 MET A CA 1
ATOM 2094 C C . MET A 1 264 ? 14.195 -0.991 -11.598 1.00 93.19 264 MET A C 1
ATOM 2096 O O . MET A 1 264 ? 14.211 -0.867 -12.828 1.00 93.19 264 MET A O 1
ATOM 2100 N N . PRO A 1 265 ? 15.293 -0.784 -10.855 1.00 92.25 265 PRO A N 1
ATOM 2101 C CA . PRO A 1 265 ? 16.590 -0.494 -11.447 1.00 92.25 265 PRO A CA 1
ATOM 2102 C C . PRO A 1 265 ? 17.157 -1.728 -12.157 1.00 92.25 265 PRO A C 1
ATOM 2104 O O . PRO A 1 265 ? 16.891 -2.875 -11.792 1.00 92.25 265 PRO A O 1
ATOM 2107 N N . SER A 1 266 ? 17.954 -1.489 -13.191 1.00 87.56 266 SER A N 1
ATOM 2108 C CA . SER A 1 266 ? 18.800 -2.516 -13.794 1.00 87.56 266 SER A CA 1
ATOM 2109 C C . SER A 1 266 ? 20.012 -2.816 -12.903 1.00 87.56 266 SER A C 1
ATOM 2111 O O . SER A 1 266 ? 20.376 -2.026 -12.031 1.00 87.56 266 SER A O 1
ATOM 2113 N N . SER A 1 267 ? 20.711 -3.914 -13.189 1.00 81.06 267 SER A N 1
ATOM 2114 C CA . SER A 1 267 ? 22.025 -4.190 -12.596 1.00 81.06 267 SER A CA 1
ATOM 2115 C C . SER A 1 267 ? 23.132 -3.231 -13.071 1.00 81.06 267 SER A C 1
ATOM 2117 O O . SER A 1 267 ? 24.224 -3.242 -12.507 1.00 81.06 267 SER A O 1
ATOM 2119 N N . SER A 1 268 ? 22.881 -2.395 -14.090 1.00 73.50 268 SER A N 1
ATOM 2120 C CA . SER A 1 268 ? 23.773 -1.312 -14.528 1.00 73.50 268 SER A CA 1
ATOM 2121 C C . SER A 1 268 ? 23.483 -0.030 -13.732 1.00 73.50 268 SER A C 1
ATOM 2123 O O . SER A 1 268 ? 22.375 0.164 -13.231 1.00 73.50 268 SER A O 1
ATOM 2125 N N . SER A 1 269 ? 24.463 0.868 -13.598 1.00 67.00 269 SER A N 1
ATOM 2126 C CA . SER A 1 269 ? 24.407 1.989 -12.643 1.00 67.00 269 SER A CA 1
ATOM 2127 C C . SER A 1 269 ? 23.415 3.115 -12.967 1.00 67.00 269 SER A C 1
ATOM 2129 O O . SER A 1 269 ? 23.286 4.028 -12.157 1.00 67.00 269 SER A O 1
ATOM 2131 N N . LYS A 1 270 ? 22.727 3.102 -14.120 1.00 75.50 270 LYS A N 1
ATOM 2132 C CA . LYS A 1 270 ? 21.853 4.227 -14.524 1.00 75.50 270 LYS A CA 1
ATOM 2133 C C . LYS A 1 270 ? 20.504 3.848 -15.129 1.00 75.50 270 LYS A C 1
ATOM 2135 O O . LYS A 1 270 ? 19.621 4.701 -15.169 1.00 75.50 270 LYS A O 1
ATOM 2140 N N . ASP A 1 271 ? 20.329 2.610 -15.583 1.00 85.94 271 ASP A N 1
ATOM 2141 C CA . ASP A 1 271 ? 19.114 2.232 -16.308 1.00 85.94 271 ASP A CA 1
ATOM 2142 C C . ASP A 1 271 ? 18.055 1.620 -15.389 1.00 85.94 271 ASP A C 1
ATOM 2144 O O . ASP A 1 271 ? 18.375 1.014 -14.362 1.00 85.94 271 ASP A O 1
ATOM 2148 N N . TRP A 1 272 ? 16.796 1.727 -15.814 1.00 89.94 272 TRP A N 1
ATOM 2149 C CA . TRP A 1 272 ? 15.616 1.147 -15.174 1.00 89.94 272 TRP A CA 1
ATOM 2150 C C . TRP A 1 272 ? 14.980 0.118 -16.113 1.00 89.94 272 TRP A C 1
ATOM 2152 O O . TRP A 1 272 ? 14.844 0.366 -17.309 1.00 89.94 272 TRP A O 1
ATOM 2162 N N . VAL A 1 273 ? 14.605 -1.044 -15.581 1.00 90.50 273 VAL A N 1
ATOM 2163 C CA . VAL A 1 273 ? 14.073 -2.188 -16.348 1.00 90.50 273 VAL A CA 1
ATOM 2164 C C . VAL A 1 273 ? 12.559 -2.351 -16.229 1.00 90.50 273 VAL A C 1
ATOM 2166 O O . VAL A 1 273 ? 11.971 -3.114 -16.993 1.00 90.50 273 VAL A O 1
ATOM 2169 N N . ALA A 1 274 ? 11.918 -1.649 -15.292 1.00 91.44 274 ALA A N 1
ATOM 2170 C CA . ALA A 1 274 ? 10.463 -1.544 -15.213 1.00 91.44 274 ALA A CA 1
ATOM 2171 C C . ALA A 1 274 ? 10.053 -0.189 -14.611 1.00 91.44 274 ALA A C 1
ATOM 2173 O O . ALA A 1 274 ? 10.733 0.279 -13.693 1.00 91.44 274 ALA A O 1
ATOM 2174 N N . PRO A 1 275 ? 8.950 0.424 -15.081 1.00 93.75 275 PRO A N 1
ATOM 2175 C CA . PRO A 1 275 ? 8.406 1.633 -14.473 1.00 93.75 275 PRO A CA 1
ATOM 2176 C C . PRO A 1 275 ? 7.741 1.31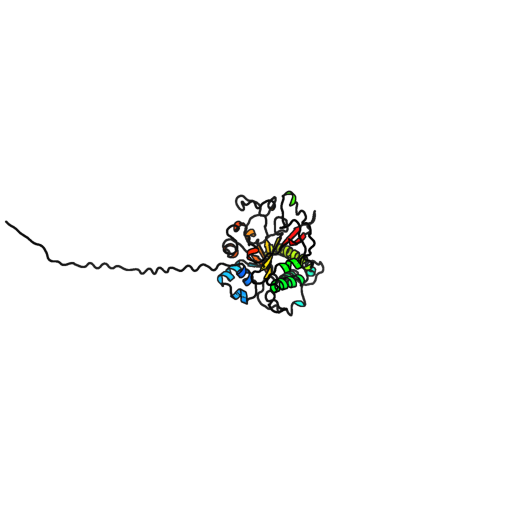6 -13.128 1.00 93.75 275 PRO A C 1
ATOM 2178 O O . PRO A 1 275 ? 7.502 0.148 -12.790 1.00 93.75 275 PRO A O 1
ATOM 2181 N N . GLY A 1 276 ? 7.416 2.360 -12.370 1.00 96.50 276 GLY A N 1
ATOM 2182 C CA . GLY A 1 276 ? 6.556 2.227 -11.200 1.00 96.50 276 GLY A CA 1
ATOM 2183 C C . GLY A 1 276 ? 5.124 1.829 -11.575 1.00 96.50 276 GLY A C 1
ATOM 2184 O O . GLY A 1 276 ? 4.685 1.986 -12.719 1.00 96.50 276 G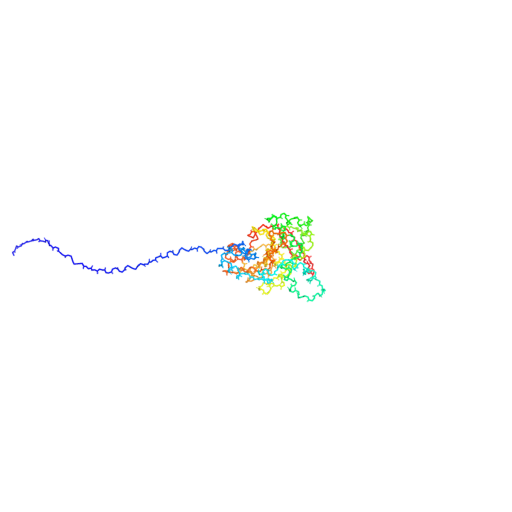LY A O 1
ATOM 2185 N N . VAL A 1 277 ? 4.407 1.248 -10.615 1.00 97.69 277 VAL A N 1
ATOM 2186 C CA . VAL A 1 277 ? 3.065 0.678 -10.804 1.00 97.69 277 VAL A CA 1
ATOM 2187 C C . VAL A 1 277 ? 2.174 1.100 -9.649 1.00 97.69 277 VAL A C 1
ATOM 2189 O O . VAL A 1 277 ? 2.614 1.067 -8.506 1.00 97.69 277 VAL A O 1
ATOM 2192 N N . LEU A 1 278 ? 0.917 1.433 -9.944 1.00 98.62 278 LEU A N 1
ATOM 2193 C CA . LEU A 1 278 ? -0.132 1.610 -8.944 1.00 98.62 278 LEU A CA 1
ATOM 2194 C C . LEU A 1 278 ? -1.396 0.864 -9.388 1.00 98.62 278 LEU A C 1
ATOM 2196 O O . LEU A 1 278 ? -2.012 1.202 -10.407 1.00 98.62 278 LEU A O 1
ATOM 2200 N N . VAL A 1 279 ? -1.754 -0.186 -8.651 1.00 98.75 279 VAL A N 1
ATOM 2201 C CA . VAL A 1 279 ? -2.767 -1.160 -9.071 1.00 98.75 279 VAL A CA 1
ATOM 2202 C C . VAL A 1 279 ? -3.573 -1.682 -7.887 1.00 98.75 279 VAL A C 1
ATOM 2204 O O . VAL A 1 279 ? -3.026 -2.000 -6.840 1.00 98.75 279 VAL A O 1
ATOM 2207 N N . VAL A 1 280 ? -4.883 -1.802 -8.067 1.00 98.88 280 VAL A N 1
ATOM 2208 C CA . VAL A 1 280 ? -5.782 -2.501 -7.147 1.00 98.88 280 VAL A CA 1
ATOM 2209 C C . VAL A 1 280 ? -5.761 -3.997 -7.460 1.00 98.88 280 VAL A C 1
ATOM 2211 O O . VAL A 1 280 ? -5.857 -4.399 -8.625 1.00 98.88 280 VAL A O 1
ATOM 2214 N N . LEU A 1 281 ? -5.639 -4.815 -6.417 1.00 98.75 281 LEU A N 1
ATOM 2215 C CA . LEU A 1 281 ? -5.612 -6.272 -6.487 1.00 98.75 281 LEU A CA 1
ATOM 2216 C C . LEU A 1 281 ? -7.010 -6.825 -6.177 1.00 98.75 281 LEU A C 1
ATOM 2218 O O . LEU A 1 281 ? -7.412 -6.906 -5.019 1.00 98.75 281 LEU A O 1
ATOM 2222 N N . ASP A 1 282 ? -7.749 -7.201 -7.222 1.00 98.62 282 ASP A N 1
ATOM 2223 C CA . ASP A 1 282 ? -9.108 -7.741 -7.125 1.00 98.62 282 ASP A CA 1
ATOM 2224 C C . ASP A 1 282 ? -9.100 -9.161 -6.535 1.00 98.62 282 ASP A C 1
ATOM 2226 O O . ASP A 1 282 ? -8.803 -10.160 -7.204 1.00 98.62 282 ASP A O 1
ATOM 2230 N N . ALA A 1 283 ? -9.454 -9.223 -5.257 1.00 98.19 283 ALA A N 1
ATOM 2231 C CA . ALA A 1 283 ? -9.599 -10.411 -4.439 1.00 98.19 283 ALA A CA 1
ATOM 2232 C C . ALA A 1 283 ? -11.040 -10.953 -4.419 1.00 98.19 283 ALA A C 1
ATOM 2234 O O . ALA A 1 283 ? -11.460 -11.552 -3.428 1.00 98.19 283 ALA A O 1
ATOM 2235 N N . ARG A 1 284 ? -11.818 -10.772 -5.494 1.00 97.31 284 ARG A N 1
ATOM 2236 C CA . ARG A 1 284 ? -13.158 -11.369 -5.598 1.00 97.31 284 ARG A CA 1
ATOM 2237 C C . ARG A 1 284 ? -13.135 -12.892 -5.406 1.00 97.31 284 ARG A C 1
ATOM 2239 O O . ARG A 1 284 ? -12.227 -13.560 -5.921 1.00 97.31 284 ARG A O 1
ATOM 2246 N N . PRO A 1 285 ? -14.164 -13.476 -4.764 1.00 96.06 285 PRO A N 1
ATOM 2247 C CA . PRO A 1 285 ? -14.323 -14.922 -4.674 1.00 96.06 285 PRO A CA 1
ATOM 2248 C C . PRO A 1 285 ? -14.174 -15.624 -6.026 1.00 96.06 285 PRO A C 1
ATOM 2250 O O . PRO A 1 285 ? -14.745 -15.213 -7.034 1.00 96.06 285 PRO A O 1
ATOM 2253 N N . GLY A 1 286 ? -13.382 -16.696 -6.046 1.00 93.94 286 GLY A N 1
ATOM 2254 C CA . GLY A 1 286 ? -13.070 -17.460 -7.260 1.00 93.94 286 GLY A CA 1
ATOM 2255 C C . GLY A 1 286 ? -11.956 -16.867 -8.135 1.00 93.94 286 GLY A C 1
ATOM 2256 O O . GLY A 1 286 ? -11.446 -17.574 -9.005 1.00 93.94 286 GLY A O 1
ATOM 2257 N N . GLY A 1 287 ? -11.534 -15.620 -7.895 1.00 96.94 287 GLY A N 1
ATOM 2258 C CA . GLY A 1 287 ? -10.336 -15.038 -8.500 1.00 96.94 287 GLY A CA 1
ATOM 2259 C C . GLY A 1 287 ? -9.051 -15.690 -7.981 1.00 96.94 287 GLY A C 1
ATOM 2260 O O . GLY A 1 287 ? -9.017 -16.230 -6.875 1.00 96.94 287 GLY A O 1
ATOM 2261 N N . ILE A 1 288 ? -7.973 -15.641 -8.769 1.00 97.88 288 ILE A N 1
ATOM 2262 C CA . ILE A 1 288 ? -6.712 -16.298 -8.392 1.00 97.88 288 ILE A CA 1
ATOM 2263 C C . ILE A 1 288 ? -6.048 -15.648 -7.175 1.00 97.88 288 ILE A C 1
ATOM 2265 O O . ILE A 1 288 ? -5.475 -16.360 -6.362 1.00 97.88 288 ILE A O 1
ATOM 2269 N N . ILE A 1 289 ? -6.177 -14.326 -7.007 1.00 98.12 289 ILE A N 1
ATOM 2270 C CA . ILE A 1 289 ? -5.657 -13.625 -5.824 1.00 98.12 289 ILE A CA 1
ATOM 2271 C C . ILE A 1 289 ? -6.364 -14.142 -4.570 1.00 98.12 289 ILE A C 1
ATOM 2273 O O . ILE A 1 289 ? -5.707 -14.575 -3.630 1.00 98.12 289 ILE A O 1
ATOM 2277 N N . TYR A 1 290 ? -7.697 -14.191 -4.599 1.00 97.62 290 TYR A N 1
ATOM 2278 C CA . TYR A 1 290 ? -8.504 -14.727 -3.506 1.00 97.62 290 TYR A CA 1
ATOM 2279 C C . TYR A 1 290 ? -8.164 -16.181 -3.167 1.00 97.62 290 TYR A C 1
ATOM 2281 O O . TYR A 1 290 ? -8.005 -16.537 -2.006 1.00 97.62 290 TYR A O 1
ATOM 2289 N N . ARG A 1 291 ? -8.071 -17.027 -4.197 1.00 96.31 291 ARG A N 1
ATOM 2290 C CA . ARG A 1 291 ? -7.889 -18.473 -4.046 1.00 96.31 291 ARG A CA 1
ATOM 2291 C C . ARG A 1 291 ? -6.482 -18.846 -3.586 1.00 96.31 291 ARG A C 1
ATOM 2293 O O . ARG A 1 291 ? -6.327 -19.766 -2.788 1.00 96.31 291 ARG A O 1
ATOM 2300 N N . ASP A 1 292 ? -5.467 -18.191 -4.145 1.00 97.25 292 ASP A N 1
ATOM 2301 C CA . ASP A 1 292 ? -4.088 -18.657 -4.025 1.00 97.25 292 ASP A CA 1
ATOM 2302 C C . ASP A 1 292 ? -3.254 -17.812 -3.062 1.00 97.25 292 ASP A C 1
ATOM 2304 O O . ASP A 1 292 ? -2.367 -18.368 -2.410 1.00 97.25 292 ASP A O 1
ATOM 2308 N N . LEU A 1 293 ? -3.529 -16.506 -2.974 1.00 97.50 293 LEU A N 1
ATOM 2309 C CA . LEU A 1 293 ? -2.693 -15.551 -2.243 1.00 97.50 293 LEU A CA 1
ATOM 2310 C C . LEU A 1 293 ? -3.285 -15.123 -0.896 1.00 97.50 293 LEU A C 1
ATOM 2312 O O . LEU A 1 293 ? -2.536 -14.664 -0.045 1.00 97.50 293 LEU A O 1
ATOM 2316 N N . ILE A 1 294 ? -4.595 -15.280 -0.681 1.00 97.06 294 ILE A N 1
ATOM 2317 C CA . ILE A 1 294 ? -5.236 -14.958 0.601 1.00 97.06 294 ILE A CA 1
ATOM 2318 C C . ILE A 1 294 ? -5.375 -16.233 1.440 1.00 97.06 294 ILE A C 1
ATOM 2320 O O . ILE A 1 294 ? -6.034 -17.180 0.996 1.00 97.06 294 ILE A O 1
ATOM 2324 N N . PRO A 1 295 ? -4.803 -16.283 2.657 1.00 93.94 295 PRO A N 1
ATOM 2325 C CA . PRO A 1 295 ? -4.971 -17.432 3.536 1.00 93.94 295 PRO A CA 1
ATOM 2326 C C . PRO A 1 295 ? -6.438 -17.675 3.909 1.00 93.94 295 PRO A C 1
ATOM 2328 O O . PRO A 1 295 ? -7.191 -16.737 4.172 1.00 93.94 295 PRO A O 1
ATOM 2331 N N . ASP A 1 296 ? -6.833 -18.947 4.010 1.00 92.69 296 ASP A N 1
ATOM 2332 C CA . ASP A 1 296 ? -8.228 -19.349 4.257 1.00 92.69 296 ASP A CA 1
ATOM 2333 C C . ASP A 1 296 ? -8.848 -18.677 5.495 1.00 92.69 296 ASP A C 1
ATOM 2335 O O . ASP A 1 296 ? -10.028 -18.335 5.497 1.00 92.69 296 ASP A O 1
ATOM 2339 N N . TYR A 1 297 ? -8.053 -18.436 6.541 1.00 90.19 297 TYR A N 1
ATOM 2340 C CA . TYR A 1 297 ? -8.526 -17.850 7.798 1.00 90.19 297 TYR A CA 1
ATOM 2341 C C . TYR A 1 297 ? -8.802 -16.336 7.726 1.00 90.19 297 TYR A C 1
ATOM 2343 O O . TYR A 1 297 ? -9.487 -15.816 8.603 1.00 90.19 297 TYR A O 1
ATOM 2351 N N . VAL A 1 298 ? -8.320 -15.636 6.692 1.00 91.19 298 VAL A N 1
ATOM 2352 C CA . VAL A 1 298 ? -8.597 -14.203 6.440 1.00 91.19 298 VAL A CA 1
ATOM 2353 C C . VAL A 1 298 ? -9.336 -13.951 5.133 1.00 91.19 298 VAL A C 1
ATOM 2355 O O . VAL A 1 298 ? -9.532 -12.803 4.733 1.00 91.19 298 VAL A O 1
ATOM 2358 N N . GLN A 1 299 ? -9.830 -15.001 4.481 1.00 92.19 299 GLN A N 1
ATOM 2359 C CA . GLN A 1 299 ? -10.602 -14.860 3.253 1.00 92.19 299 GLN A CA 1
ATOM 2360 C C . GLN A 1 299 ? -11.807 -13.933 3.411 1.00 92.19 299 GLN A C 1
ATOM 2362 O O . GLN A 1 299 ? -12.106 -13.197 2.475 1.00 92.19 299 GLN A O 1
ATOM 2367 N N . ILE A 1 300 ? -12.472 -13.896 4.572 1.00 92.56 300 ILE A N 1
ATOM 2368 C CA . ILE A 1 300 ? -13.569 -12.944 4.791 1.00 92.56 300 ILE A CA 1
ATOM 2369 C C . ILE A 1 300 ? -13.091 -11.488 4.763 1.00 92.56 300 ILE A C 1
ATOM 2371 O O . ILE A 1 300 ? -13.727 -10.645 4.152 1.00 92.56 300 ILE A O 1
ATOM 2375 N N . ALA A 1 301 ? -11.926 -11.193 5.333 1.00 92.44 301 ALA A N 1
ATOM 2376 C CA . ALA A 1 301 ? -11.376 -9.844 5.326 1.00 92.44 301 ALA A CA 1
ATOM 2377 C C . ALA A 1 301 ? -10.787 -9.452 3.962 1.00 92.44 301 ALA A C 1
ATOM 2379 O O . ALA A 1 301 ? -10.448 -8.290 3.766 1.00 92.44 301 ALA A O 1
ATOM 2380 N N . ARG A 1 302 ? -10.661 -10.402 3.021 1.00 95.19 302 ARG A N 1
ATOM 2381 C CA . ARG A 1 302 ? -10.059 -10.207 1.692 1.00 95.19 302 ARG A CA 1
ATOM 2382 C C . ARG A 1 302 ? -8.638 -9.628 1.768 1.00 95.19 302 ARG A C 1
ATOM 2384 O O . ARG A 1 302 ? -8.224 -8.936 0.848 1.00 95.19 302 ARG A O 1
ATOM 2391 N N . THR A 1 303 ? -7.892 -9.900 2.836 1.00 95.00 303 THR A N 1
ATOM 2392 C CA . THR A 1 303 ? -6.585 -9.274 3.105 1.00 95.00 303 THR A CA 1
ATOM 2393 C C . THR A 1 303 ? -5.435 -10.086 2.527 1.00 95.00 303 THR A C 1
ATOM 2395 O O . THR A 1 303 ? -5.347 -11.290 2.766 1.00 95.00 303 THR A O 1
ATOM 2398 N N . LEU A 1 304 ? -4.527 -9.425 1.814 1.00 97.00 304 LEU A N 1
ATOM 2399 C CA . LEU A 1 304 ? -3.195 -9.962 1.536 1.00 97.00 304 LEU A CA 1
ATOM 2400 C C . LEU A 1 304 ? -2.237 -9.547 2.648 1.00 97.00 304 LEU A C 1
ATOM 2402 O O . LEU A 1 304 ? -2.260 -8.388 3.039 1.00 97.00 304 LEU A O 1
ATOM 2406 N N . TYR A 1 305 ? -1.381 -10.459 3.103 1.00 96.19 305 TYR A N 1
ATOM 2407 C CA . TYR A 1 305 ? -0.342 -10.115 4.068 1.00 96.19 305 TYR A CA 1
ATOM 2408 C C . TYR A 1 305 ? 0.905 -9.581 3.366 1.00 96.19 305 TYR A C 1
ATOM 2410 O O . TYR A 1 305 ? 1.427 -10.162 2.413 1.00 96.19 305 TYR A O 1
ATOM 2418 N N . GLU A 1 306 ? 1.406 -8.472 3.874 1.00 95.38 306 GLU A N 1
ATOM 2419 C CA . GLU A 1 306 ? 2.622 -7.782 3.476 1.00 95.38 306 GLU A CA 1
ATOM 2420 C C . GLU A 1 306 ? 3.868 -8.687 3.546 1.00 95.38 306 GLU A C 1
ATOM 2422 O O . GLU A 1 306 ? 4.698 -8.678 2.630 1.00 95.38 306 GLU A O 1
ATOM 2427 N N . ASP A 1 307 ? 3.941 -9.566 4.550 1.00 95.56 307 ASP A N 1
ATOM 2428 C CA . ASP A 1 307 ? 5.024 -10.541 4.740 1.00 95.56 307 ASP A CA 1
ATOM 2429 C C . ASP A 1 307 ? 5.123 -11.555 3.590 1.00 95.56 307 ASP A C 1
ATOM 2431 O O . ASP A 1 307 ? 6.190 -12.128 3.323 1.00 95.56 307 ASP A O 1
ATOM 2435 N N . ASP A 1 308 ? 4.034 -11.781 2.849 1.00 96.25 308 ASP A N 1
ATOM 2436 C CA . ASP A 1 308 ? 4.066 -12.644 1.673 1.00 96.25 308 ASP A CA 1
ATOM 2437 C C . ASP A 1 308 ? 4.851 -11.994 0.528 1.00 96.25 308 ASP A C 1
ATOM 2439 O O . ASP A 1 308 ? 5.484 -12.713 -0.255 1.00 96.25 308 ASP A O 1
ATOM 2443 N N . PHE A 1 309 ? 4.903 -10.661 0.462 1.00 97.25 309 PHE A N 1
ATOM 2444 C CA . PHE A 1 309 ? 5.618 -9.911 -0.573 1.00 97.25 309 PHE A CA 1
ATOM 2445 C C . PHE A 1 309 ? 7.111 -9.751 -0.288 1.00 97.25 309 PHE A C 1
ATOM 2447 O O . PHE A 1 309 ? 7.911 -9.761 -1.230 1.00 97.25 309 PHE A O 1
ATOM 2454 N N . GLY A 1 310 ? 7.513 -9.595 0.974 1.00 96.94 310 GLY A N 1
ATOM 2455 C CA . GLY A 1 310 ? 8.839 -9.065 1.281 1.00 96.94 310 GLY A CA 1
ATOM 2456 C C . GLY A 1 310 ? 9.180 -8.962 2.757 1.00 96.94 310 GLY A C 1
ATOM 2457 O O . GLY A 1 310 ? 8.437 -9.411 3.618 1.00 96.94 310 GLY A O 1
ATOM 2458 N N . THR A 1 311 ? 10.330 -8.348 3.023 1.00 97.94 311 THR A N 1
ATOM 2459 C CA . THR A 1 311 ? 10.665 -7.835 4.357 1.00 97.94 311 THR A CA 1
ATOM 2460 C C . THR A 1 311 ? 9.939 -6.513 4.556 1.00 97.94 311 THR A C 1
ATOM 2462 O O . THR A 1 311 ? 10.039 -5.646 3.688 1.00 97.94 311 THR A O 1
ATOM 2465 N N . VAL A 1 312 ? 9.273 -6.335 5.694 1.00 98.00 312 VAL A N 1
ATOM 2466 C CA . VAL A 1 312 ? 8.460 -5.148 5.994 1.00 98.00 312 VAL A CA 1
ATOM 2467 C C . VAL A 1 312 ? 9.140 -4.303 7.074 1.00 98.00 312 VAL A C 1
ATOM 2469 O O . VAL A 1 312 ? 8.980 -4.572 8.264 1.00 98.00 312 VAL A O 1
ATOM 2472 N N . PRO A 1 313 ? 9.978 -3.319 6.699 1.00 97.38 313 PRO A N 1
ATOM 2473 C CA . PRO A 1 313 ? 10.660 -2.474 7.678 1.00 97.38 313 PRO A CA 1
ATOM 2474 C C . PRO A 1 313 ? 9.706 -1.569 8.471 1.00 97.38 313 PRO A C 1
ATOM 2476 O O . PRO A 1 313 ? 9.882 -1.403 9.682 1.00 97.38 313 PRO A O 1
ATOM 2479 N N . VAL A 1 314 ? 8.719 -0.961 7.805 1.00 98.00 314 VAL A N 1
ATOM 2480 C CA . VAL A 1 314 ? 7.894 0.107 8.391 1.00 98.00 314 VAL A CA 1
ATOM 2481 C C . VAL A 1 314 ? 6.476 0.138 7.836 1.00 98.00 314 VAL A C 1
ATOM 2483 O O . VAL A 1 314 ? 6.241 -0.220 6.678 1.00 98.00 314 VAL A O 1
ATOM 2486 N N . ASP A 1 315 ? 5.572 0.683 8.642 1.00 98.19 315 ASP A N 1
ATOM 2487 C CA . ASP A 1 315 ? 4.234 1.080 8.215 1.00 98.19 315 ASP A CA 1
ATOM 2488 C C . ASP A 1 315 ? 4.230 2.565 7.842 1.00 98.19 315 ASP A C 1
ATOM 2490 O O . ASP A 1 315 ? 4.869 3.390 8.499 1.00 98.19 315 ASP A O 1
ATOM 2494 N N . VAL A 1 316 ? 3.490 2.923 6.797 1.00 98.31 316 VAL A N 1
ATOM 2495 C CA . VAL A 1 316 ? 3.271 4.301 6.350 1.00 98.31 316 VAL A CA 1
ATOM 2496 C C . VAL A 1 316 ? 1.832 4.672 6.670 1.00 98.31 316 VAL A C 1
ATOM 2498 O O . VAL A 1 316 ? 0.912 4.092 6.103 1.00 98.31 316 VAL A O 1
ATOM 2501 N N . ASN A 1 317 ? 1.631 5.652 7.547 1.00 98.38 317 ASN A N 1
ATOM 2502 C CA . ASN A 1 317 ? 0.311 6.061 8.018 1.00 98.38 317 ASN A CA 1
ATOM 2503 C C . ASN A 1 317 ? 0.007 7.490 7.567 1.00 98.38 317 ASN A C 1
ATOM 2505 O O . ASN A 1 317 ? 0.843 8.371 7.728 1.00 98.38 317 ASN A O 1
ATOM 2509 N N . TYR A 1 318 ? -1.185 7.731 7.034 1.00 97.56 318 TYR A N 1
ATOM 2510 C CA . TYR A 1 318 ? -1.682 9.034 6.607 1.00 97.56 318 TYR A CA 1
ATOM 2511 C C . TYR A 1 318 ? -2.852 9.441 7.499 1.00 97.56 318 TYR A C 1
ATOM 2513 O O . TYR A 1 318 ? -3.980 8.972 7.343 1.00 97.56 318 TYR A O 1
ATOM 2521 N N . LEU A 1 319 ? -2.564 10.289 8.481 1.00 96.50 319 LEU A N 1
ATOM 2522 C CA . LEU A 1 319 ? -3.461 10.545 9.602 1.00 96.50 319 LEU A CA 1
ATOM 2523 C C . LEU A 1 319 ? -3.937 11.994 9.604 1.00 96.50 319 LEU A C 1
ATOM 2525 O O . LEU A 1 319 ? -3.147 12.914 9.398 1.00 96.50 319 LEU A O 1
ATOM 2529 N N . ASN A 1 320 ? -5.229 12.198 9.865 1.00 93.06 320 ASN A N 1
ATOM 2530 C CA . ASN A 1 320 ? -5.816 13.526 10.011 1.00 93.06 320 ASN A CA 1
ATOM 2531 C C . ASN A 1 320 ? -5.466 14.111 11.385 1.00 93.06 320 ASN A C 1
ATOM 2533 O O . ASN A 1 320 ? -6.094 13.773 12.387 1.00 93.06 320 ASN A O 1
ATOM 2537 N N . VAL A 1 321 ? -4.483 15.004 11.429 1.00 89.88 321 VAL A N 1
ATOM 2538 C CA . VAL A 1 321 ? -4.025 15.668 12.658 1.00 89.88 321 VAL A CA 1
ATOM 2539 C C . VAL A 1 321 ? -4.772 16.982 12.943 1.00 89.88 321 VAL A C 1
ATOM 2541 O O . VAL A 1 321 ? -4.468 17.678 13.912 1.00 89.88 321 VAL A O 1
ATOM 2544 N N . GLY A 1 322 ? -5.726 17.359 12.084 1.00 79.62 322 GLY A N 1
ATOM 2545 C CA . GLY A 1 322 ? -6.485 18.607 12.167 1.00 79.62 322 GLY A CA 1
ATOM 2546 C C . GLY A 1 322 ? -7.749 18.534 13.032 1.00 79.62 322 GLY A C 1
ATOM 2547 O O . GLY A 1 322 ? -8.330 17.474 13.239 1.00 79.62 322 GLY A O 1
ATOM 2548 N N . GLY A 1 323 ? -8.184 19.700 13.527 1.00 70.19 323 GLY A N 1
ATOM 2549 C CA . GLY A 1 323 ? -9.425 19.876 14.292 1.00 70.19 323 GLY A CA 1
ATOM 2550 C C . GLY A 1 323 ? -10.656 20.044 13.393 1.00 70.19 323 GLY A C 1
ATOM 2551 O O . GLY A 1 323 ? -11.106 19.107 12.750 1.00 70.19 323 GLY A O 1
ATOM 2552 N N . ALA A 1 324 ? -11.219 21.256 13.327 1.00 67.38 324 ALA A N 1
ATOM 2553 C CA . ALA A 1 324 ? -12.417 21.527 12.518 1.00 67.38 324 ALA A CA 1
ATOM 2554 C C . ALA A 1 324 ? -12.191 21.420 10.991 1.00 67.38 324 ALA A C 1
ATOM 2556 O O . ALA A 1 324 ? -13.156 21.315 10.238 1.00 67.38 324 ALA A O 1
ATOM 2557 N N . SER A 1 325 ? -10.937 21.467 10.532 1.00 78.06 325 SER A N 1
ATOM 2558 C CA . SER A 1 325 ? -10.545 21.309 9.129 1.00 78.06 325 SER A CA 1
ATOM 2559 C C . SER A 1 325 ? -9.567 20.151 8.981 1.00 78.06 325 SER A C 1
ATOM 2561 O O . SER A 1 325 ? -8.626 20.047 9.770 1.00 78.06 325 SER A O 1
ATOM 2563 N N . HIS A 1 326 ? -9.749 19.341 7.940 1.00 82.94 326 HIS A N 1
ATOM 2564 C CA . HIS A 1 326 ? -8.847 18.238 7.627 1.00 82.94 326 HIS A CA 1
ATOM 2565 C C . HIS A 1 326 ? -7.421 18.737 7.364 1.00 82.94 326 HIS A C 1
ATOM 2567 O O . HIS A 1 326 ? -7.210 19.612 6.522 1.00 82.94 326 HIS A O 1
ATOM 2573 N N . ASN A 1 327 ? -6.451 18.165 8.077 1.00 88.00 327 ASN A N 1
ATOM 2574 C CA . ASN A 1 327 ? -5.026 18.388 7.856 1.00 88.00 327 ASN A CA 1
ATOM 2575 C C . ASN A 1 327 ? -4.298 17.057 8.033 1.00 88.00 327 ASN A C 1
ATOM 2577 O O . ASN A 1 327 ? -4.141 16.597 9.159 1.00 88.00 327 ASN A O 1
ATOM 2581 N N . TYR A 1 328 ? -3.900 16.426 6.932 1.00 90.19 328 TYR A N 1
ATOM 2582 C CA . TYR A 1 328 ? -3.281 15.106 6.975 1.00 90.19 328 TYR A CA 1
ATOM 2583 C C . TYR A 1 328 ? -1.757 15.161 6.872 1.00 90.19 328 TYR A C 1
ATOM 2585 O O . TYR A 1 328 ? -1.205 15.858 6.005 1.00 90.19 328 TYR A O 1
ATOM 2593 N N . GLU A 1 329 ? -1.114 14.343 7.704 1.00 94.06 329 GLU A N 1
ATOM 2594 C CA . GLU A 1 329 ? 0.337 14.171 7.809 1.00 94.06 329 GLU A CA 1
ATOM 2595 C C . GLU A 1 329 ? 0.733 12.687 7.725 1.00 94.06 329 GLU A C 1
ATOM 2597 O O . GLU A 1 329 ? -0.087 11.796 7.963 1.00 94.06 329 GLU A O 1
ATOM 2602 N N . ILE A 1 330 ? 1.991 12.431 7.350 1.00 96.94 330 ILE A N 1
ATOM 2603 C CA . ILE A 1 330 ? 2.552 11.082 7.195 1.00 96.94 330 ILE A CA 1
ATOM 2604 C C . ILE A 1 330 ? 3.308 10.682 8.461 1.00 96.94 330 ILE A C 1
ATOM 2606 O O . ILE A 1 330 ? 4.152 11.433 8.923 1.00 96.94 330 ILE A O 1
ATOM 2610 N N . PHE A 1 331 ? 3.077 9.473 8.968 1.00 97.81 331 PHE A N 1
ATOM 2611 C CA . PHE A 1 331 ? 3.800 8.890 10.097 1.00 97.81 331 PHE A CA 1
ATOM 2612 C C . PHE A 1 331 ? 4.370 7.526 9.706 1.00 97.81 331 PHE A C 1
ATOM 2614 O O . PHE A 1 331 ? 3.624 6.619 9.334 1.00 97.81 331 PHE A O 1
ATOM 2621 N N . ILE A 1 332 ? 5.691 7.379 9.814 1.00 98.06 332 ILE A N 1
ATOM 2622 C CA . ILE A 1 332 ? 6.401 6.125 9.555 1.00 98.06 332 ILE A CA 1
ATOM 2623 C C . ILE A 1 332 ? 6.664 5.399 10.879 1.00 98.06 332 ILE A C 1
ATOM 2625 O O . ILE A 1 332 ? 7.338 5.961 11.748 1.00 98.06 332 ILE A O 1
ATOM 2629 N N . CYS A 1 333 ? 6.133 4.187 11.047 1.00 94.50 333 CYS A N 1
ATOM 2630 C CA . CYS A 1 333 ? 6.131 3.447 12.320 1.00 94.50 333 CYS A CA 1
ATOM 2631 C C . CYS A 1 333 ? 6.804 2.080 12.229 1.00 94.50 333 CYS A C 1
ATOM 2633 O O . CYS A 1 333 ? 6.798 1.452 11.150 1.00 94.50 333 CYS A O 1
#

Radius of gyration: 30.03 Å; chains: 1; bounding box: 64×138×51 Å

Sequence (333 aa):
MRTNFMHPLTSSLKFALFLSFSFTTTSAARHLPLPKATTVDLLSLLGPTDRTSKIDPRVARDLWSCLKFLVPFNRTSDFSGAGLVNRRSTLEEVFGSGGGGRNRESVENELVWWPPEAVLELARLSVDSGGNPDVVYLALDPTPISVPDIEGSKECKCELTRTPYGRHFIHEELNAYMKFLFELIVSRGPSVGLNVSLNRYDFFHGHLFLAKETGRLGILFHAKEYPAYDKHDFPFDTGYCQTGTNVVYDEEMNLRNILWLAPMPSSSSKDWVAPGVLVVLDARPGGIIYRDLIPDYVQIARTLYEDDFGTVPVDVNYLNVGGASHNYEIFIC

Organism: Saponaria officinalis (NCBI:txid3572)